Protein AF-0000000085561197 (afdb_homodimer)

Foldseek 3Di:
DPPPPPPPPPPPPPPDVVPDPPPPPCPVPPPVVLPWAWKWKQWLQLDIDIDTDGDVVVCVVQVDDSVLCVPVDPVDDDAWDWDDDDFWIFTDHPQWTWIQGLTIIITHPCVPPLNVVLSVQLSVVSNVVCVVVVVPDSGSVVSVVSSVVSVVVSVVVVVVVVVVVVVVVVVVD/DPCPPDPPPPPDPVPPPVPPPPPPPCPVPPPPVQPWAWKWKQWLQLDIDIDTHGDVVVCVVQVDDSVLCVLVDPVDDDAWDWDDDDFWIFTDHPQWTWIQGLTIIITHPCVPPLNVVLSVQLSVVSNVVCVVVVVPDSGSVVSVVSSVVSVVVSVVVVVVVVVVVVVVVVVVD

InterPro domains:
  IPR039204 Magnesium transporter MRS2-like [PF22099] (42-133)
  IPR039204 Magnesium transporter MRS2-like [PTHR13890] (24-132)

Radius of gyration: 34.26 Å; Cα contacts (8 Å, |Δi|>4): 417; chains: 2; bounding box: 124×96×71 Å

Nearest PDB structures (foldseek):
  8q8q-assembly1_A  TM=8.203E-01  e=4.496E-06  Thermochaetoides thermophila
  8ip4-assembly1_A  TM=8.762E-01  e=1.061E-05  Homo sapiens
  8ts1-assembly1_A  TM=7.813E-01  e=5.986E-06  Homo sapiens
  8q8p-assembly1_A  TM=8.828E-01  e=1.880E-05  Thermochaetoides thermophila
  3rkg-assembly1_A  TM=6.088E-01  e=3.735E-05  Saccharomyces cerevisiae

Organism: NCBI:txid586396

Secondary structure (DSSP, 8-state):
------------TTSS--------------------EEEEEEETT--EEEEEE-HHHHHHHH---HHHHGGG-TTS---SEEEE-SS-EEEE-SS-EEEE-SSEEEEESTTSTTTHHHHHHHHHHHHHHHHHHTT----HHHHHHHHHHHHHHHHHHHHHHHHHHHHHHHHH-/------------TTSS--------------------EEEEEEETTS-EEEEEE-HHHHHHHH---HHHHGGG-TTS---SEEEE-SS-EEEE-SS-EEEE-SSEEEEESTTSTTTHHHHHHHHHHHHHHHHHHTT----HHHHHHHHHHHHHHHHHHHHHHHHHHHHHHHHH-

Sequence (346 aa):
MRSDQIPSSKPDEADRELLSRPATSLITARKKGTGVRAWLLLDSTGQAQTVEVGKHAIMRRTGLPARDLRILDPLLSYPSTVLGRERAIVINLEHIKAIITAQEVLLLNSKDPSVTPFVEELQKRLTFHFHATKAQVRNFFLQLYLFAHVLLFYIFLIRQKHWSKRLIQHWISMRSDQIPSSKPDEADRELLSRPATSLITARKKGTGVRAWLLLDSTGQAQTVEVGKHAIMRRTGLPARDLRILDPLLSYPSTVLGRERAIVINLEHIKAIITAQEVLLLNSKDPSVTPFVEELQKRLTFHFHATKAQVRNFFLQLYLFAHVLLFYIFLIRQKHWSKRLIQHWIS

pLDDT: mean 78.57, std 24.88, range [26.8, 98.75]

Solvent-accessible surface area (backbone atoms only — not comparable to full-atom values): 19812 Å² total; per-residue (Å²): 132,84,76,75,74,73,78,80,76,74,79,79,82,68,67,72,79,68,66,78,70,76,75,72,70,70,66,67,69,66,71,71,64,74,65,56,40,65,32,38,36,33,36,64,59,30,53,74,47,77,44,74,47,34,64,67,56,50,26,67,74,49,70,48,57,70,78,73,51,48,64,67,35,84,90,48,89,60,69,34,34,35,42,47,55,96,56,33,35,41,37,25,46,96,71,53,34,36,37,39,34,54,63,35,36,39,29,43,61,58,81,39,80,89,30,34,64,55,51,54,52,42,30,51,53,29,31,50,49,24,68,71,60,67,65,74,71,81,38,43,62,57,53,50,50,52,48,50,53,46,49,54,52,48,54,51,52,56,47,51,53,50,47,48,49,47,50,46,50,55,65,70,94,136,83,81,75,74,75,80,78,76,72,80,78,78,72,69,66,77,71,63,80,71,74,78,73,70,70,64,67,68,64,71,75,62,72,67,55,42,65,31,37,36,33,36,64,58,30,53,74,47,77,44,74,46,32,65,67,57,50,26,69,74,49,69,47,57,71,78,70,51,49,64,66,35,83,90,48,89,62,68,34,34,36,40,47,54,95,57,32,34,39,37,26,46,96,72,53,35,37,38,40,34,53,64,35,36,38,28,44,60,57,80,38,79,88,30,34,63,55,51,53,52,43,31,52,51,28,31,51,48,24,68,71,60,66,64,73,70,81,35,43,63,56,54,50,49,53,49,50,53,47,49,54,51,48,53,50,52,54,47,49,52,51,44,48,49,48,51,45,50,54,65,70,93

Structure (mmCIF, N/CA/C/O backbone):
data_AF-0000000085561197-model_v1
#
loop_
_entity.id
_entity.type
_entity.pdbx_description
1 polymer 'Uncharacterized protein'
#
loop_
_atom_site.group_PDB
_atom_site.id
_atom_site.type_symbol
_atom_site.label_atom_id
_atom_site.label_alt_id
_atom_site.label_comp_id
_atom_site.label_asym_id
_atom_site.label_entity_id
_atom_site.label_seq_id
_atom_site.pdbx_PDB_ins_code
_atom_site.Cartn_x
_atom_site.Cartn_y
_atom_site.Cartn_z
_atom_site.occupancy
_atom_site.B_iso_or_equiv
_atom_site.auth_seq_id
_atom_site.auth_comp_id
_atom_site.auth_asym_id
_atom_site.auth_atom_id
_atom_site.pdbx_PDB_model_num
ATOM 1 N N . MET A 1 1 ? 103.562 -31.062 -0.214 1 26.8 1 MET A N 1
ATOM 2 C CA . MET A 1 1 ? 102.875 -30.109 -1.064 1 26.8 1 MET A CA 1
ATOM 3 C C . MET A 1 1 ? 101.438 -30.516 -1.265 1 26.8 1 MET A C 1
ATOM 5 O O . MET A 1 1 ? 100.938 -30.609 -2.4 1 26.8 1 MET A O 1
ATOM 9 N N . ARG A 1 2 ? 100.875 -31.266 -0.257 1 28.81 2 ARG A N 1
ATOM 10 C CA . ARG A 1 2 ? 99.625 -32 -0.246 1 28.81 2 ARG A CA 1
ATOM 11 C C . ARG A 1 2 ? 98.438 -31.047 -0.41 1 28.81 2 ARG A C 1
ATOM 13 O O . ARG A 1 2 ? 98.25 -30.109 0.366 1 28.81 2 ARG A O 1
ATOM 20 N N . SER A 1 3 ? 98 -30.875 -1.72 1 31.3 3 SER A N 1
ATOM 21 C CA . SER A 1 3 ? 96.938 -30.047 -2.375 1 31.3 3 SER A CA 1
ATOM 22 C C . SER A 1 3 ? 95.562 -30.312 -1.8 1 31.3 3 SER A C 1
ATOM 24 O O . SER A 1 3 ? 95 -31.406 -1.962 1 31.3 3 SER A O 1
ATOM 26 N N . ASP A 1 4 ? 95.312 -29.844 -0.579 1 32.59 4 ASP A N 1
ATOM 27 C CA . ASP A 1 4 ? 94.062 -29.922 0.193 1 32.59 4 ASP A CA 1
ATOM 28 C C . ASP A 1 4 ? 92.875 -29.375 -0.612 1 32.59 4 ASP A C 1
ATOM 30 O O . ASP A 1 4 ? 92.875 -28.203 -0.946 1 32.59 4 ASP A O 1
ATOM 34 N N . GLN A 1 5 ? 92.5 -30.234 -1.634 1 32.78 5 GLN A N 1
ATOM 35 C CA . GLN A 1 5 ? 91.438 -29.891 -2.572 1 32.78 5 GLN A CA 1
ATOM 36 C C . GLN A 1 5 ? 90.125 -29.469 -1.836 1 32.78 5 GLN A C 1
ATOM 38 O O . GLN A 1 5 ? 89.688 -30.172 -0.938 1 32.78 5 GLN A O 1
ATOM 43 N N . ILE A 1 6 ? 90.062 -28.141 -1.533 1 38.62 6 ILE A N 1
ATOM 44 C CA . ILE A 1 6 ? 88.938 -27.469 -0.881 1 38.62 6 ILE A CA 1
ATOM 45 C C . ILE A 1 6 ? 87.625 -27.859 -1.574 1 38.62 6 ILE A C 1
ATOM 47 O O . ILE A 1 6 ? 87.5 -27.688 -2.785 1 38.62 6 ILE A O 1
ATOM 51 N N . PRO A 1 7 ? 86.938 -28.938 -1.094 1 34.28 7 PRO A N 1
ATOM 52 C CA . PRO A 1 7 ? 85.688 -29.406 -1.779 1 34.28 7 PRO A CA 1
ATOM 53 C C . PRO A 1 7 ? 84.688 -28.281 -2.014 1 34.28 7 PRO A C 1
ATOM 55 O O . PRO A 1 7 ? 84.5 -27.406 -1.16 1 34.28 7 PRO A O 1
ATOM 58 N N . SER A 1 8 ? 84.562 -27.75 -3.281 1 34.59 8 SER A N 1
ATOM 59 C CA . SER A 1 8 ? 83.688 -26.719 -3.803 1 34.59 8 SER A CA 1
ATOM 60 C C . SER A 1 8 ? 82.25 -26.984 -3.412 1 34.59 8 SER A C 1
ATOM 62 O O . SER A 1 8 ? 81.688 -28.078 -3.643 1 34.59 8 SER A O 1
ATOM 64 N N . SER A 1 9 ? 81.812 -26.406 -2.182 1 35.16 9 SER A N 1
ATOM 65 C CA . SER A 1 9 ? 80.5 -26.438 -1.593 1 35.16 9 SER A CA 1
ATOM 66 C C . SER A 1 9 ? 79.438 -26.062 -2.613 1 35.16 9 SER A C 1
ATOM 68 O O . SER A 1 9 ? 79.5 -25.016 -3.262 1 35.16 9 SER A O 1
ATOM 70 N N . LYS A 1 10 ? 78.875 -27.078 -3.359 1 35.72 10 LYS A N 1
ATOM 71 C CA . LYS A 1 10 ? 77.812 -26.953 -4.344 1 35.72 10 LYS A CA 1
ATOM 72 C C . LYS A 1 10 ? 76.688 -26.078 -3.818 1 35.72 10 LYS A C 1
ATOM 74 O O . LYS A 1 10 ? 76.312 -26.188 -2.654 1 35.72 10 LYS A O 1
ATOM 79 N N . PRO A 1 11 ? 76.562 -24.875 -4.453 1 33.84 11 PRO A N 1
ATOM 80 C CA . PRO A 1 11 ? 75.562 -23.859 -4.121 1 33.84 11 PRO A CA 1
ATOM 81 C C . PRO A 1 11 ? 74.125 -24.453 -3.965 1 33.84 11 PRO A C 1
ATOM 83 O O . PRO A 1 11 ? 73.75 -25.406 -4.676 1 33.84 11 PRO A O 1
ATOM 86 N N . ASP A 1 12 ? 73.625 -24.531 -2.686 1 31.3 12 ASP A N 1
ATOM 87 C CA . ASP A 1 12 ? 72.25 -24.922 -2.23 1 31.3 12 ASP A CA 1
ATOM 88 C C . ASP A 1 12 ? 71.188 -24.312 -3.109 1 31.3 12 ASP A C 1
ATOM 90 O O . ASP A 1 12 ? 71.188 -23.094 -3.32 1 31.3 12 ASP A O 1
ATOM 94 N N . GLU A 1 13 ? 70.812 -25.094 -4.18 1 30.5 13 GLU A N 1
ATOM 95 C CA . GLU A 1 13 ? 69.688 -24.953 -5.113 1 30.5 13 GLU A CA 1
ATOM 96 C C . GLU A 1 13 ? 68.438 -24.516 -4.395 1 30.5 13 GLU A C 1
ATOM 98 O O . GLU A 1 13 ? 67.562 -25.328 -4.113 1 30.5 13 GLU A O 1
ATOM 103 N N . ALA A 1 14 ? 68.5 -23.969 -3.096 1 33.56 14 ALA A N 1
ATOM 104 C CA . ALA A 1 14 ? 67.25 -23.609 -2.422 1 33.56 14 ALA A CA 1
ATOM 105 C C . ALA A 1 14 ? 66.5 -22.578 -3.225 1 33.56 14 ALA A C 1
ATOM 107 O O . ALA A 1 14 ? 65.312 -22.281 -2.902 1 33.56 14 ALA A O 1
ATOM 108 N N . ASP A 1 15 ? 67.188 -21.828 -4.027 1 29.83 15 ASP A N 1
ATOM 109 C CA . ASP A 1 15 ? 66.5 -20.594 -4.301 1 29.83 15 ASP A CA 1
ATOM 110 C C . ASP A 1 15 ? 65.188 -20.859 -5.078 1 29.83 15 ASP A C 1
ATOM 112 O O . ASP A 1 15 ? 64.188 -20.125 -4.93 1 29.83 15 ASP A O 1
ATOM 116 N N . ARG A 1 16 ? 65.312 -21.547 -6.234 1 29.48 16 ARG A N 1
ATOM 117 C CA . ARG A 1 16 ? 64.438 -21.141 -7.328 1 29.48 16 ARG A CA 1
ATOM 118 C C . ARG A 1 16 ? 63 -21.562 -7.074 1 29.48 16 ARG A C 1
ATOM 120 O O . ARG A 1 16 ? 62.125 -21.375 -7.926 1 29.48 16 ARG A O 1
ATOM 127 N N . GLU A 1 17 ? 62.781 -22.594 -6.27 1 32.84 17 GLU A N 1
ATOM 128 C CA . GLU A 1 17 ? 61.438 -23.094 -6.477 1 32.84 17 GLU A CA 1
ATOM 129 C C . GLU A 1 17 ? 60.406 -22.047 -6.09 1 32.84 17 GLU A C 1
ATOM 131 O O . GLU A 1 17 ? 59.75 -22.156 -5.047 1 32.84 17 GLU A O 1
ATOM 136 N N . LEU A 1 18 ? 60.812 -20.781 -5.809 1 32.66 18 LEU A N 1
ATOM 137 C CA . LEU A 1 18 ? 59.75 -19.812 -5.586 1 32.66 18 LEU A CA 1
ATOM 138 C C . LEU A 1 18 ? 58.781 -19.812 -6.762 1 32.66 18 LEU A C 1
ATOM 140 O O . LEU A 1 18 ? 58.719 -18.844 -7.531 1 32.66 18 LEU A O 1
ATOM 144 N N . LEU A 1 19 ? 58.844 -20.891 -7.652 1 28.48 19 LEU A N 1
ATOM 145 C CA . LEU A 1 19 ? 57.906 -20.844 -8.758 1 28.48 19 LEU A CA 1
ATOM 146 C C . LEU A 1 19 ? 56.531 -20.406 -8.273 1 28.48 19 LEU A C 1
ATOM 148 O O . LEU A 1 19 ? 56.125 -20.719 -7.145 1 28.48 19 LEU A O 1
ATOM 152 N N . SER A 1 20 ? 55.938 -19.328 -8.961 1 34.09 20 SER A N 1
ATOM 153 C CA . SER A 1 20 ? 54.688 -18.578 -9.047 1 34.09 20 SER A CA 1
ATOM 154 C C . SER A 1 20 ? 53.469 -19.516 -9.086 1 34.09 20 SER A C 1
ATOM 156 O O . SER A 1 20 ? 53.281 -20.25 -10.047 1 34.09 20 SER A O 1
ATOM 158 N N . ARG A 1 21 ? 53.25 -20.359 -8.023 1 35.66 21 ARG A N 1
ATOM 159 C CA . ARG A 1 21 ? 51.938 -21.016 -8.039 1 35.66 21 ARG A CA 1
ATOM 160 C C . ARG A 1 21 ? 50.844 -20.062 -8.516 1 35.66 21 ARG A C 1
ATOM 162 O O . ARG A 1 21 ? 50.719 -18.953 -7.992 1 35.66 21 ARG A O 1
ATOM 169 N N . PRO A 1 22 ? 50.469 -20.172 -9.836 1 36.31 22 PRO A N 1
ATOM 170 C CA . PRO A 1 22 ? 49.25 -19.406 -10.18 1 36.31 22 PRO A CA 1
ATOM 171 C C . PRO A 1 22 ? 48.156 -19.547 -9.133 1 36.31 22 PRO A C 1
ATOM 173 O O . PRO A 1 22 ? 47.906 -20.656 -8.648 1 36.31 22 PRO A O 1
ATOM 176 N N . ALA A 1 23 ? 47.969 -18.625 -8.234 1 37.16 23 ALA A N 1
ATOM 177 C CA . ALA A 1 23 ? 46.75 -18.469 -7.418 1 37.16 23 ALA A CA 1
ATOM 178 C C . ALA A 1 23 ? 45.5 -18.75 -8.242 1 37.16 23 ALA A C 1
ATOM 180 O O . ALA A 1 23 ? 45.188 -18.031 -9.188 1 37.16 23 ALA A O 1
ATOM 181 N N . THR A 1 24 ? 45.281 -20.062 -8.57 1 35 24 THR A N 1
ATOM 182 C CA . THR A 1 24 ? 43.938 -20.344 -9.023 1 35 24 THR A CA 1
ATOM 183 C C . THR A 1 24 ? 42.906 -19.609 -8.172 1 35 24 THR A C 1
ATOM 185 O O . THR A 1 24 ? 42.781 -19.859 -6.973 1 35 24 THR A O 1
ATOM 188 N N . SER A 1 25 ? 42.844 -18.297 -8.367 1 36.44 25 SER A N 1
ATOM 189 C CA . SER A 1 25 ? 41.625 -17.641 -7.875 1 36.44 25 SER A CA 1
ATOM 190 C C . SER A 1 25 ? 40.406 -18.516 -8.094 1 36.44 25 SER A C 1
ATOM 192 O O . SER A 1 25 ? 40.031 -18.797 -9.234 1 36.44 25 SER A O 1
ATOM 194 N N . LEU A 1 26 ? 40.281 -19.578 -7.363 1 32.47 26 LEU A N 1
ATOM 195 C CA . LEU A 1 26 ? 38.969 -20.203 -7.277 1 32.47 26 LEU A CA 1
ATOM 196 C C . LEU A 1 26 ? 37.875 -19.156 -7.324 1 32.47 26 LEU A C 1
ATOM 198 O O . LEU A 1 26 ? 37.688 -18.406 -6.363 1 32.47 26 LEU A O 1
ATOM 202 N N . ILE A 1 27 ? 37.844 -18.422 -8.43 1 34.66 27 ILE A N 1
ATOM 203 C CA . ILE A 1 27 ? 36.531 -17.797 -8.633 1 34.66 27 ILE A CA 1
ATOM 204 C C . ILE A 1 27 ? 35.438 -18.797 -8.289 1 34.66 27 ILE A C 1
ATOM 206 O O . ILE A 1 27 ? 35.406 -19.891 -8.836 1 34.66 27 ILE A O 1
ATOM 210 N N . THR A 1 28 ? 35.312 -19.062 -7.039 1 32.91 28 THR A N 1
ATOM 211 C CA . THR A 1 28 ? 34.062 -19.719 -6.691 1 32.91 28 THR A CA 1
ATOM 212 C C . THR A 1 28 ? 32.969 -19.344 -7.688 1 32.91 28 THR A C 1
ATOM 214 O O . THR A 1 28 ? 32.625 -18.172 -7.855 1 32.91 28 THR A O 1
ATOM 217 N N . ALA A 1 29 ? 32.969 -19.969 -8.836 1 33.41 29 ALA A N 1
ATOM 218 C CA . ALA A 1 29 ? 31.75 -19.891 -9.625 1 33.41 29 ALA A CA 1
ATOM 219 C C . ALA A 1 29 ? 30.531 -19.703 -8.719 1 33.41 29 ALA A C 1
ATOM 221 O O . ALA A 1 29 ? 30.219 -20.578 -7.906 1 33.41 29 ALA A O 1
ATOM 222 N N . ARG A 1 30 ? 30.391 -18.578 -8.211 1 37.78 30 ARG A N 1
ATOM 223 C CA . ARG A 1 30 ? 29.062 -18.391 -7.625 1 37.78 30 ARG A CA 1
ATOM 224 C C . ARG A 1 30 ? 28.016 -19.188 -8.391 1 37.78 30 ARG A C 1
ATOM 226 O O . ARG A 1 30 ? 27.875 -19.031 -9.602 1 37.78 30 ARG A O 1
ATOM 233 N N . LYS A 1 31 ? 28.016 -20.562 -8.352 1 38.94 31 LYS A N 1
ATOM 234 C CA . LYS A 1 31 ? 26.797 -21.188 -8.828 1 38.94 31 LYS A CA 1
ATOM 235 C C . LYS A 1 31 ? 25.656 -20.172 -8.945 1 38.94 31 LYS A C 1
ATOM 237 O O . LYS A 1 31 ? 25.297 -19.531 -7.965 1 38.94 31 LYS A O 1
ATOM 242 N N . LYS A 1 32 ? 25.719 -19.375 -9.922 1 41.62 32 LYS A N 1
ATOM 243 C CA . LYS A 1 32 ? 24.562 -18.531 -10.219 1 41.62 32 LYS A CA 1
ATOM 244 C C . LYS A 1 32 ? 23.266 -19.25 -9.891 1 41.62 32 LYS A C 1
ATOM 246 O O . LYS A 1 32 ? 22.812 -20.125 -10.641 1 41.62 32 LYS A O 1
ATOM 251 N N . GLY A 1 33 ? 23.188 -20.109 -8.984 1 43.81 33 GLY A N 1
ATOM 252 C CA . GLY A 1 33 ? 21.953 -20.734 -8.523 1 43.81 33 GLY A CA 1
ATOM 253 C C . GLY A 1 33 ? 20.703 -20.016 -8.984 1 43.81 33 GLY A C 1
ATOM 254 O O . GLY A 1 33 ? 20.5 -18.844 -8.648 1 43.81 33 GLY A O 1
ATOM 255 N N . THR A 1 34 ? 20.469 -20.078 -10.258 1 51.53 34 THR A N 1
ATOM 256 C CA . THR A 1 34 ? 19.297 -19.547 -10.953 1 51.53 34 THR A CA 1
ATOM 257 C C . THR A 1 34 ? 18.062 -19.578 -10.047 1 51.53 34 THR A C 1
ATOM 259 O O . THR A 1 34 ? 17.594 -20.656 -9.664 1 51.53 34 THR A O 1
ATOM 262 N N . GLY A 1 35 ? 18.078 -18.812 -8.93 1 73.88 35 GLY A N 1
ATOM 263 C CA . GLY A 1 35 ? 17.25 -18.797 -7.734 1 73.88 35 GLY A CA 1
ATOM 264 C C . GLY A 1 35 ? 15.789 -19.047 -8.016 1 73.88 35 GLY A C 1
ATOM 265 O O . GLY A 1 35 ? 15 -18.109 -8.133 1 73.88 35 GLY A O 1
ATOM 266 N N . VAL A 1 36 ? 15.523 -20.234 -8.555 1 91.75 36 VAL A N 1
ATOM 267 C CA . VAL A 1 3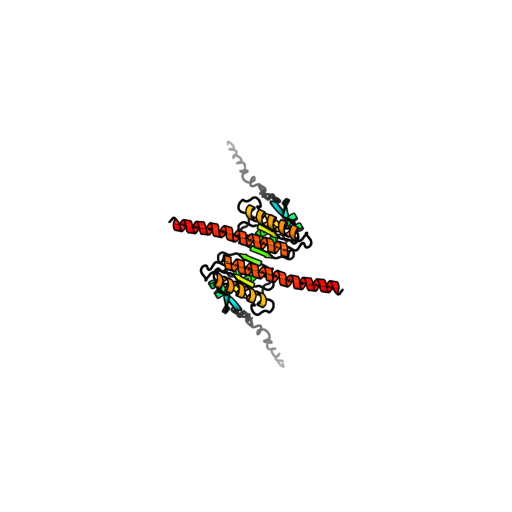6 ? 14.156 -20.734 -8.719 1 91.75 36 VAL A CA 1
ATOM 268 C C . VAL A 1 36 ? 13.453 -20.766 -7.367 1 91.75 36 VAL A C 1
ATOM 270 O O . VAL A 1 36 ? 14.039 -21.172 -6.363 1 91.75 36 VAL A O 1
ATOM 273 N N . ARG A 1 37 ? 12.227 -20.328 -7.406 1 94.94 37 ARG A N 1
ATOM 274 C CA . ARG A 1 37 ? 11.398 -20.328 -6.207 1 94.94 37 ARG A CA 1
ATOM 275 C C . ARG A 1 37 ? 9.977 -20.797 -6.52 1 94.94 37 ARG A C 1
ATOM 277 O O . ARG A 1 37 ? 9.523 -20.688 -7.66 1 94.94 37 ARG A O 1
ATOM 284 N N . ALA A 1 38 ? 9.352 -21.312 -5.516 1 97.5 38 ALA A N 1
ATOM 285 C CA . ALA A 1 38 ? 7.953 -21.719 -5.656 1 97.5 38 ALA A CA 1
ATOM 286 C C . ALA A 1 38 ? 7.02 -20.516 -5.523 1 97.5 38 ALA A C 1
ATOM 288 O O . ALA A 1 38 ? 7.113 -19.75 -4.562 1 97.5 38 ALA A O 1
ATOM 289 N N . TRP A 1 39 ? 6.168 -20.359 -6.484 1 98.25 39 TRP A N 1
ATOM 290 C CA . TRP A 1 39 ? 5.141 -19.312 -6.496 1 98.25 39 TRP A CA 1
ATOM 291 C C . TRP A 1 39 ? 3.746 -19.938 -6.535 1 98.25 39 TRP A C 1
ATOM 293 O O . TRP A 1 39 ? 3.51 -20.906 -7.266 1 98.25 39 TRP A O 1
ATOM 303 N N . LEU A 1 40 ? 2.85 -19.422 -5.773 1 98.69 40 LEU A N 1
ATOM 304 C CA . LEU A 1 40 ? 1.436 -19.734 -5.941 1 98.69 40 LEU A CA 1
ATOM 305 C C . LEU A 1 40 ? 0.755 -18.719 -6.844 1 98.69 40 LEU A C 1
ATOM 307 O O . LEU A 1 40 ? 0.806 -17.516 -6.578 1 98.69 40 LEU A O 1
ATOM 311 N N . LEU A 1 41 ? 0.241 -19.141 -7.887 1 98.12 41 LEU A N 1
ATOM 312 C CA . LEU A 1 41 ? -0.516 -18.297 -8.805 1 98.12 41 LEU A CA 1
ATOM 313 C C . LEU A 1 41 ? -2.014 -18.422 -8.547 1 98.12 41 LEU A C 1
ATOM 315 O O . LEU A 1 41 ? -2.559 -19.531 -8.531 1 98.12 41 LEU A O 1
ATOM 319 N N . LEU A 1 42 ? -2.643 -17.312 -8.25 1 96.81 42 LEU A N 1
ATOM 320 C CA . LEU A 1 42 ? -4.094 -17.234 -8.109 1 96.81 42 LEU A CA 1
ATOM 321 C C . LEU A 1 42 ? -4.707 -16.391 -9.227 1 96.81 42 LEU A C 1
ATOM 323 O O . LEU A 1 42 ? -4.375 -15.219 -9.375 1 96.81 42 LEU A O 1
ATOM 327 N N . ASP A 1 43 ? -5.578 -17 -9.945 1 93.12 43 ASP A N 1
ATOM 328 C CA . ASP A 1 43 ? -6.207 -16.219 -11.008 1 93.12 43 ASP A CA 1
ATOM 329 C C . ASP A 1 43 ? -7.543 -15.633 -10.547 1 93.12 43 ASP A C 1
ATOM 331 O O . ASP A 1 43 ? -7.922 -15.789 -9.383 1 93.12 43 ASP A O 1
ATOM 335 N N . SER A 1 44 ? -8.242 -14.938 -11.398 1 89.62 44 SER A N 1
ATOM 336 C CA . SER A 1 44 ? -9.438 -14.18 -11.062 1 89.62 44 SER A CA 1
ATOM 337 C C . SER A 1 44 ? -10.609 -15.109 -10.727 1 89.62 44 SER A C 1
ATOM 339 O O . SER A 1 44 ? -11.625 -14.664 -10.203 1 89.62 44 SER A O 1
ATOM 341 N N . THR A 1 45 ? -10.484 -16.391 -11 1 89.88 45 THR A N 1
ATOM 342 C CA . THR A 1 45 ? -11.555 -17.344 -10.695 1 89.88 45 THR A CA 1
ATOM 343 C C . THR A 1 45 ? -11.32 -17.984 -9.336 1 89.88 45 THR A C 1
ATOM 345 O O . THR A 1 45 ? -12.164 -18.75 -8.859 1 89.88 45 THR A O 1
ATOM 348 N N . GLY A 1 46 ? -10.156 -17.688 -8.805 1 92.56 46 GLY A N 1
ATOM 349 C CA . GLY A 1 46 ? -9.82 -18.281 -7.527 1 92.56 46 GLY A CA 1
ATOM 350 C C . GLY A 1 46 ? -9.023 -19.578 -7.664 1 92.56 46 GLY A C 1
ATOM 351 O O . GLY A 1 46 ? -8.656 -20.188 -6.664 1 92.56 46 GLY A O 1
ATOM 352 N N . GLN A 1 47 ? -8.758 -19.969 -8.906 1 94.69 47 GLN A N 1
ATOM 353 C CA . GLN A 1 47 ? -7.961 -21.172 -9.117 1 94.69 47 GLN A CA 1
ATOM 354 C C . GLN A 1 47 ? -6.492 -20.922 -8.773 1 94.69 47 GLN A C 1
ATOM 356 O O . GLN A 1 47 ? -5.949 -19.859 -9.094 1 94.69 47 GLN A O 1
ATOM 361 N N . ALA A 1 48 ? -5.914 -21.891 -8.156 1 97.25 48 ALA A N 1
ATOM 362 C CA . ALA A 1 48 ? -4.543 -21.766 -7.672 1 97.25 48 ALA A CA 1
ATOM 363 C C . ALA A 1 48 ? -3.627 -22.797 -8.312 1 97.25 48 ALA A C 1
ATOM 365 O O . ALA A 1 48 ? -4.027 -23.953 -8.516 1 97.25 48 ALA A O 1
ATOM 366 N N . GLN A 1 49 ? -2.41 -22.375 -8.703 1 97.44 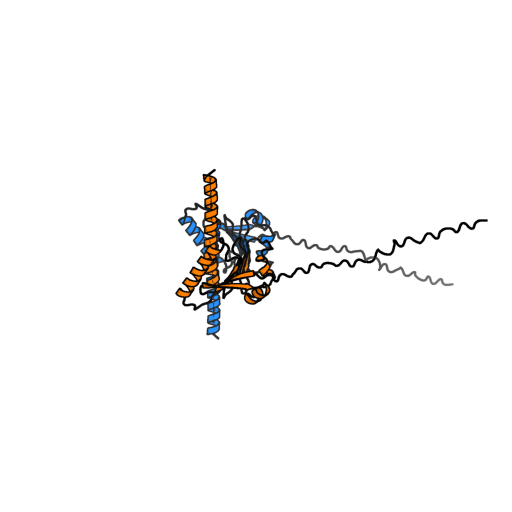49 GLN A N 1
ATOM 367 C CA . GLN A 1 49 ? -1.374 -23.266 -9.219 1 97.44 49 GLN A CA 1
ATOM 368 C C . GLN A 1 49 ? 0.001 -22.875 -8.68 1 97.44 49 GLN A C 1
ATOM 370 O O . GLN A 1 49 ? 0.36 -21.703 -8.672 1 97.44 49 GLN A O 1
ATOM 375 N N . THR A 1 50 ? 0.707 -23.875 -8.211 1 97.81 50 THR A N 1
ATOM 376 C CA . THR A 1 50 ? 2.076 -23.625 -7.781 1 97.81 50 THR A CA 1
ATOM 377 C C . THR A 1 50 ? 3.057 -23.828 -8.93 1 97.81 50 THR A C 1
ATOM 379 O O . THR A 1 50 ? 2.975 -24.844 -9.641 1 97.81 50 THR A O 1
ATOM 382 N N . VAL A 1 51 ? 3.906 -22.906 -9.133 1 97.25 51 VAL A N 1
ATOM 383 C CA . VAL A 1 51 ? 4.914 -23.031 -10.18 1 97.25 51 VAL A CA 1
ATOM 384 C C . VAL A 1 51 ? 6.297 -22.75 -9.602 1 97.25 51 VAL A C 1
ATOM 386 O O . VAL A 1 51 ? 6.438 -21.938 -8.68 1 97.25 51 VAL A O 1
ATOM 389 N N . GLU A 1 52 ? 7.23 -23.406 -10.062 1 97.06 52 GLU A N 1
ATOM 390 C CA . GLU A 1 52 ? 8.625 -23.141 -9.711 1 97.06 52 GLU A CA 1
ATOM 391 C C . GLU A 1 52 ? 9.352 -22.438 -10.852 1 97.06 52 GLU A C 1
ATOM 393 O O . GLU A 1 52 ? 9.602 -23.031 -11.898 1 97.06 52 GLU A O 1
ATOM 398 N N . VAL A 1 53 ? 9.609 -21.25 -10.648 1 95.81 53 VAL A N 1
ATOM 399 C CA . VAL A 1 53 ? 10.188 -20.469 -11.734 1 95.81 53 VAL A CA 1
ATOM 400 C C . VAL A 1 53 ? 11.258 -19.516 -11.18 1 95.81 53 VAL A C 1
ATOM 402 O O . VAL A 1 53 ? 11.234 -19.172 -9.992 1 95.81 53 VAL A O 1
ATOM 405 N N . GLY A 1 54 ? 12.188 -19.125 -12.117 1 95.5 54 GLY A N 1
ATOM 406 C CA . GLY A 1 54 ? 13.25 -18.203 -11.75 1 95.5 54 GLY A CA 1
ATOM 407 C C . GLY A 1 54 ? 12.875 -16.734 -11.961 1 95.5 54 GLY A C 1
ATOM 408 O O . GLY A 1 54 ? 11.789 -16.438 -12.469 1 95.5 54 GLY A O 1
ATOM 409 N N . LYS A 1 55 ? 13.836 -15.938 -11.648 1 95.31 55 LYS A N 1
ATOM 410 C CA . LYS A 1 55 ? 13.648 -14.492 -11.648 1 95.31 55 LYS A CA 1
ATOM 411 C C . LYS A 1 55 ? 13.289 -13.984 -13.047 1 95.31 55 LYS A C 1
ATOM 413 O O . LYS A 1 55 ? 12.391 -13.156 -13.195 1 95.31 55 LYS A O 1
ATOM 418 N N . HIS A 1 56 ? 13.906 -14.492 -14.055 1 96.06 56 HIS A N 1
ATOM 419 C CA . HIS A 1 56 ? 13.688 -14.023 -15.414 1 96.06 56 HIS A CA 1
ATOM 420 C C . HIS A 1 56 ? 12.297 -14.391 -15.906 1 96.06 56 HIS A C 1
ATOM 422 O O . HIS A 1 56 ? 11.672 -13.617 -16.641 1 96.06 56 HIS A O 1
ATOM 428 N N . ALA A 1 57 ? 11.836 -15.531 -15.523 1 97.12 57 ALA A N 1
ATOM 429 C CA . ALA A 1 57 ? 10.484 -15.938 -15.898 1 97.12 57 ALA A CA 1
ATOM 430 C C . ALA A 1 57 ? 9.438 -15.039 -15.242 1 97.12 57 ALA A C 1
ATOM 432 O O . ALA A 1 57 ? 8.438 -14.688 -15.867 1 97.12 57 ALA A O 1
ATOM 433 N N . ILE A 1 58 ? 9.68 -14.664 -14.039 1 97.44 58 ILE A N 1
ATOM 434 C CA . ILE A 1 58 ? 8.781 -13.766 -13.328 1 97.44 58 ILE A CA 1
ATOM 435 C C . ILE A 1 58 ? 8.789 -12.391 -13.992 1 97.44 58 ILE A C 1
ATOM 437 O O . ILE A 1 58 ? 7.734 -11.773 -14.164 1 97.44 58 ILE A O 1
ATOM 441 N N . MET A 1 59 ? 9.961 -11.969 -14.375 1 97.81 59 MET A N 1
ATOM 442 C CA . MET A 1 59 ? 10.086 -10.688 -15.062 1 97.81 59 MET A CA 1
ATOM 443 C C . MET A 1 59 ? 9.258 -10.672 -16.344 1 97.81 59 MET A C 1
ATOM 445 O O . MET A 1 59 ? 8.523 -9.719 -16.594 1 97.81 59 MET A O 1
ATOM 449 N N . ARG A 1 60 ? 9.328 -11.75 -17.094 1 96.94 60 ARG A N 1
ATOM 450 C CA . ARG A 1 60 ? 8.594 -11.859 -18.359 1 96.94 60 ARG A CA 1
ATOM 451 C C . ARG A 1 60 ? 7.086 -11.914 -18.109 1 96.94 60 ARG A C 1
ATOM 453 O O . ARG A 1 60 ? 6.312 -11.266 -18.812 1 96.94 60 ARG A O 1
ATOM 460 N N . ARG A 1 61 ? 6.707 -12.609 -17.125 1 95.38 61 ARG A N 1
ATOM 461 C CA . ARG A 1 61 ? 5.297 -12.828 -16.828 1 95.38 61 ARG A CA 1
ATOM 462 C C . ARG A 1 61 ? 4.637 -11.539 -16.344 1 95.38 61 ARG A C 1
ATOM 464 O O . ARG A 1 61 ? 3.477 -11.273 -16.656 1 95.38 61 ARG A O 1
ATOM 471 N N . THR A 1 62 ? 5.379 -10.758 -15.625 1 96.31 62 THR A N 1
ATOM 472 C CA . THR A 1 62 ? 4.785 -9.617 -14.938 1 96.31 62 THR A CA 1
ATOM 473 C C . THR A 1 62 ? 5.168 -8.305 -15.625 1 96.31 62 THR A C 1
ATOM 475 O O . THR A 1 62 ? 4.555 -7.266 -15.383 1 96.31 62 THR A O 1
ATOM 478 N N . GLY A 1 63 ? 6.199 -8.297 -16.375 1 96.5 63 GLY A N 1
ATOM 479 C CA . GLY A 1 63 ? 6.707 -7.082 -17 1 96.5 63 GLY A CA 1
ATOM 480 C C . GLY A 1 63 ? 7.52 -6.215 -16.062 1 96.5 63 GLY A C 1
ATOM 481 O O . GLY A 1 63 ? 7.816 -5.062 -16.375 1 96.5 63 GLY A O 1
ATOM 482 N N . LEU A 1 64 ? 7.934 -6.75 -14.961 1 97.56 64 LEU A N 1
ATOM 483 C CA . LEU A 1 64 ? 8.68 -5.996 -13.961 1 97.56 64 LEU A CA 1
ATOM 484 C C . LEU A 1 64 ? 10.18 -6.055 -14.234 1 97.56 64 LEU A C 1
ATOM 486 O O . LEU A 1 64 ? 10.703 -7.102 -14.625 1 97.56 64 LEU A O 1
ATOM 490 N N . PRO A 1 65 ? 10.875 -4.996 -14.086 1 96.69 65 PRO A N 1
ATOM 491 C CA . PRO A 1 65 ? 12.336 -5.07 -14.117 1 96.69 65 PRO A CA 1
ATOM 492 C C . PRO A 1 65 ? 12.914 -5.816 -12.914 1 96.69 65 PRO A C 1
ATOM 494 O O . PRO A 1 65 ? 12.242 -5.965 -11.891 1 96.69 65 PRO A O 1
ATOM 497 N N . ALA A 1 66 ? 14.102 -6.203 -13.047 1 96.19 66 ALA A N 1
ATOM 498 C CA . ALA A 1 66 ? 14.789 -6.957 -12.008 1 96.19 66 ALA A CA 1
ATOM 499 C C . ALA A 1 66 ? 14.859 -6.156 -10.711 1 96.19 66 ALA A C 1
ATOM 501 O O . ALA A 1 66 ? 14.727 -6.715 -9.617 1 96.19 66 ALA A O 1
ATOM 502 N N . ARG A 1 67 ? 15.109 -4.887 -10.891 1 95.88 67 ARG A N 1
ATOM 503 C CA . ARG A 1 67 ? 15.336 -4.027 -9.734 1 95.88 67 ARG A CA 1
ATOM 504 C C . ARG A 1 67 ? 14.109 -4.004 -8.82 1 95.88 67 ARG A C 1
ATOM 506 O O . ARG A 1 67 ? 14.242 -3.902 -7.602 1 95.88 67 ARG A O 1
ATOM 513 N N . ASP A 1 68 ? 12.891 -4.16 -9.367 1 96.94 68 ASP A N 1
ATOM 514 C CA . ASP A 1 68 ? 11.664 -4.141 -8.57 1 96.94 68 ASP A CA 1
ATOM 515 C C . ASP A 1 68 ? 11.477 -5.465 -7.832 1 96.94 68 ASP A C 1
ATOM 517 O O . ASP A 1 68 ? 10.82 -5.512 -6.789 1 96.94 68 ASP A O 1
ATOM 521 N N . LEU A 1 69 ? 12.055 -6.477 -8.328 1 97.38 69 LEU A N 1
ATOM 522 C CA . LEU A 1 69 ? 11.898 -7.797 -7.727 1 97.38 69 LEU A CA 1
ATOM 523 C C . LEU A 1 69 ? 12.828 -7.965 -6.531 1 97.38 69 LEU A C 1
ATOM 525 O O . LEU A 1 69 ? 12.648 -8.875 -5.719 1 97.38 69 LEU A O 1
ATOM 529 N N . ARG A 1 70 ? 13.812 -7.066 -6.395 1 96.75 70 ARG A N 1
ATOM 530 C CA . ARG A 1 70 ? 14.812 -7.176 -5.34 1 96.75 70 ARG A CA 1
ATOM 531 C C . ARG A 1 70 ? 14.156 -7.129 -3.961 1 96.75 70 ARG A C 1
ATOM 533 O O . ARG A 1 70 ? 14.641 -7.754 -3.018 1 96.75 70 ARG A O 1
ATOM 540 N N . ILE A 1 71 ? 13.062 -6.43 -3.855 1 97.44 71 ILE A N 1
ATOM 541 C CA . ILE A 1 71 ? 12.453 -6.234 -2.545 1 97.44 71 ILE A CA 1
ATOM 542 C C . ILE A 1 71 ? 11.797 -7.535 -2.084 1 97.44 71 ILE A C 1
ATOM 544 O O . ILE A 1 71 ? 11.414 -7.668 -0.918 1 97.44 71 ILE A O 1
ATOM 548 N N . LEU A 1 72 ? 11.727 -8.477 -2.973 1 97.69 72 LEU A N 1
ATOM 549 C CA . LEU A 1 72 ? 11.133 -9.766 -2.625 1 97.69 72 LEU A CA 1
ATOM 550 C C . LEU A 1 72 ? 12.219 -10.797 -2.322 1 97.69 72 LEU A C 1
ATOM 552 O O . LEU A 1 72 ? 11.906 -11.938 -1.964 1 97.69 72 LEU A O 1
ATOM 556 N N . ASP A 1 73 ? 13.414 -10.445 -2.572 1 94.31 73 ASP A N 1
ATOM 557 C CA . ASP A 1 73 ? 14.531 -11.359 -2.352 1 94.31 73 ASP A CA 1
ATOM 558 C C . ASP A 1 73 ? 14.703 -11.672 -0.867 1 94.31 73 ASP A C 1
ATOM 560 O O . ASP A 1 73 ? 14.938 -10.766 -0.063 1 94.31 73 ASP A O 1
ATOM 564 N N . PRO A 1 74 ? 14.695 -12.906 -0.531 1 91 74 PRO A N 1
ATOM 565 C CA . PRO A 1 74 ? 14.812 -13.266 0.885 1 91 74 PRO A CA 1
ATOM 566 C C . PRO A 1 74 ? 16.188 -12.953 1.46 1 91 74 PRO A C 1
ATOM 568 O O . PRO A 1 74 ? 16.359 -12.867 2.682 1 91 74 PRO A O 1
ATOM 571 N N . LEU A 1 75 ? 17.078 -12.867 0.623 1 91.38 75 LEU A N 1
ATOM 572 C CA . LEU A 1 75 ? 18.438 -12.609 1.077 1 91.38 75 LEU A CA 1
ATOM 573 C C . LEU A 1 75 ? 18.641 -11.141 1.423 1 91.38 75 LEU A C 1
ATOM 575 O O . LEU A 1 75 ? 19.625 -10.773 2.072 1 91.38 75 LEU A O 1
ATOM 579 N N . LEU A 1 76 ? 17.703 -10.406 0.932 1 93.06 76 LEU A N 1
ATOM 580 C CA . LEU A 1 76 ? 17.766 -8.977 1.194 1 93.06 76 LEU A CA 1
ATOM 581 C C . LEU A 1 76 ? 16.703 -8.562 2.215 1 93.06 76 LEU A C 1
ATOM 583 O O . LEU A 1 76 ? 15.656 -9.203 2.318 1 93.06 76 LEU A O 1
ATOM 587 N N . SER A 1 77 ? 17.047 -7.605 2.988 1 93.06 77 SER A N 1
ATOM 588 C CA . SER A 1 77 ? 16.109 -7.098 3.994 1 93.06 77 SER A CA 1
ATOM 589 C C . SER A 1 77 ? 15.578 -5.723 3.611 1 93.06 77 SER A C 1
ATOM 591 O O . SER A 1 77 ? 16.344 -4.758 3.51 1 93.06 77 SER A O 1
ATOM 593 N N . TYR A 1 78 ? 14.453 -5.715 3.354 1 94.25 78 TYR A N 1
ATOM 594 C CA . TYR A 1 78 ? 13.75 -4.473 3.049 1 94.25 78 TYR A CA 1
ATOM 595 C C . TYR A 1 78 ? 12.594 -4.25 4.008 1 94.25 78 TYR A C 1
ATOM 597 O O . TYR A 1 78 ? 11.922 -5.207 4.418 1 94.25 78 TYR A O 1
ATOM 605 N N . PRO A 1 79 ? 12.375 -2.957 4.367 1 94.69 79 PRO A N 1
ATOM 606 C CA . PRO A 1 79 ? 11.141 -2.691 5.105 1 94.69 79 PRO A CA 1
ATOM 607 C C . PRO A 1 79 ? 9.891 -2.939 4.266 1 94.69 79 PRO A C 1
ATOM 609 O O . PRO A 1 79 ? 9.984 -3.121 3.051 1 94.69 79 PRO A O 1
ATOM 612 N N . SER A 1 80 ? 8.773 -2.982 4.926 1 97.5 80 SER A N 1
ATOM 613 C CA . SER A 1 80 ? 7.504 -3.146 4.227 1 97.5 80 SER A CA 1
ATOM 614 C C . SER A 1 80 ? 7.344 -2.109 3.119 1 97.5 80 SER A C 1
ATOM 616 O O . SER A 1 80 ? 7.504 -0.91 3.357 1 97.5 80 SER A O 1
ATOM 618 N N . THR A 1 81 ? 7.074 -2.627 1.914 1 98.19 81 THR A N 1
ATOM 619 C CA . THR A 1 81 ? 7.051 -1.749 0.75 1 98.19 81 THR A CA 1
ATOM 620 C C . THR A 1 81 ? 6.051 -2.25 -0.286 1 98.19 81 THR A C 1
ATOM 622 O O . THR A 1 81 ? 5.969 -3.451 -0.551 1 98.19 81 THR A O 1
ATOM 625 N N . VAL A 1 82 ? 5.328 -1.332 -0.803 1 98.38 82 VAL A N 1
ATOM 626 C CA . VAL A 1 82 ? 4.465 -1.593 -1.953 1 98.38 82 VAL A CA 1
ATOM 627 C C . VAL A 1 82 ? 4.887 -0.707 -3.123 1 98.38 82 VAL A C 1
ATOM 629 O O . VAL A 1 82 ? 4.945 0.519 -2.994 1 98.38 82 VAL A O 1
ATOM 632 N N . LEU A 1 83 ? 5.184 -1.325 -4.242 1 98.25 83 LEU A N 1
ATOM 633 C CA . LEU A 1 83 ? 5.578 -0.602 -5.445 1 98.25 83 LEU A CA 1
ATOM 634 C C . LEU A 1 83 ? 4.504 -0.713 -6.523 1 98.25 83 LEU A C 1
ATOM 636 O O . LEU A 1 83 ? 4.121 -1.818 -6.91 1 98.25 83 LEU A O 1
ATOM 640 N N . GLY A 1 84 ? 3.971 0.449 -6.902 1 97.56 84 GLY A N 1
ATOM 641 C CA . GLY A 1 84 ? 3.092 0.483 -8.062 1 97.56 84 GLY A CA 1
ATOM 642 C C . GLY A 1 84 ? 3.834 0.682 -9.367 1 97.56 84 GLY A C 1
ATOM 643 O O . GLY A 1 84 ? 4.688 1.563 -9.477 1 97.56 84 GLY A O 1
ATOM 644 N N . ARG A 1 85 ? 3.543 -0.17 -10.281 1 95.69 85 ARG A N 1
ATOM 645 C CA . ARG A 1 85 ? 4.078 -0.057 -11.633 1 95.69 85 ARG A CA 1
ATOM 646 C C . ARG A 1 85 ? 2.963 -0.089 -12.672 1 95.69 85 ARG A C 1
ATOM 648 O O . ARG A 1 85 ? 1.783 -0.158 -12.32 1 95.69 85 ARG A O 1
ATOM 655 N N . GLU A 1 86 ? 3.365 -0.103 -13.875 1 91.69 86 GLU A N 1
ATOM 656 C CA . GLU A 1 86 ? 2.395 -0.002 -14.961 1 91.69 86 GLU A CA 1
ATOM 657 C C . GLU A 1 86 ? 1.486 -1.228 -15.008 1 91.69 86 GLU A C 1
ATOM 659 O O . GLU A 1 86 ? 0.275 -1.103 -15.203 1 91.69 86 GLU A O 1
ATOM 664 N N . ARG A 1 87 ? 2.096 -2.389 -14.805 1 91.62 87 ARG A N 1
ATOM 665 C CA . ARG A 1 87 ? 1.316 -3.6 -15.047 1 91.62 87 ARG A CA 1
ATOM 666 C C . ARG A 1 87 ? 1.265 -4.477 -13.805 1 91.62 87 ARG A C 1
ATOM 668 O O . ARG A 1 87 ? 0.681 -5.562 -13.82 1 91.62 87 ARG A O 1
ATOM 675 N N . ALA A 1 88 ? 1.79 -3.973 -12.781 1 96.69 88 ALA A N 1
ATOM 676 C CA . ALA A 1 88 ? 1.878 -4.844 -11.609 1 96.69 88 ALA A CA 1
ATOM 677 C C . ALA A 1 88 ? 2.082 -4.031 -10.336 1 96.69 88 ALA A C 1
ATOM 679 O O . ALA A 1 88 ? 2.545 -2.889 -10.383 1 96.69 88 ALA A O 1
ATOM 680 N N . ILE A 1 89 ? 1.709 -4.52 -9.297 1 97.88 89 ILE A N 1
ATOM 681 C CA . ILE A 1 89 ? 2.008 -4.016 -7.961 1 97.88 89 ILE A CA 1
ATOM 682 C C . ILE A 1 89 ? 2.84 -5.043 -7.195 1 97.88 89 ILE A C 1
ATOM 684 O O . ILE A 1 89 ? 2.48 -6.223 -7.137 1 97.88 89 ILE A O 1
ATOM 688 N N . VAL A 1 90 ? 3.955 -4.625 -6.699 1 98.69 90 VAL A N 1
ATOM 689 C CA . VAL A 1 90 ? 4.824 -5.496 -5.918 1 98.69 90 VAL A CA 1
ATOM 690 C C . VAL A 1 90 ? 4.645 -5.211 -4.43 1 98.69 90 VAL A C 1
ATOM 692 O O . VAL A 1 90 ? 4.691 -4.051 -4.004 1 98.69 90 VAL A O 1
ATOM 695 N N . ILE A 1 91 ? 4.461 -6.223 -3.654 1 98.69 91 ILE A N 1
ATOM 696 C CA . ILE A 1 91 ? 4.164 -6.062 -2.234 1 98.69 91 ILE A CA 1
ATOM 697 C C . ILE A 1 91 ? 5.164 -6.867 -1.407 1 98.69 91 ILE A C 1
ATOM 699 O O . ILE A 1 91 ? 5.301 -8.078 -1.595 1 98.69 91 ILE A O 1
ATOM 703 N N . ASN A 1 92 ? 5.871 -6.215 -0.573 1 98.12 92 ASN A N 1
ATOM 704 C CA . ASN A 1 92 ? 6.734 -6.824 0.434 1 98.12 92 ASN A CA 1
ATOM 705 C C . ASN A 1 92 ? 6.336 -6.398 1.845 1 98.12 92 ASN A C 1
ATOM 707 O O . ASN A 1 92 ? 6.676 -5.301 2.287 1 98.12 92 ASN A O 1
ATOM 711 N N . LEU A 1 93 ? 5.621 -7.254 2.545 1 96.81 93 LEU A N 1
ATOM 712 C CA . LEU A 1 93 ? 5.234 -7.062 3.939 1 96.81 93 LEU A CA 1
ATOM 713 C C . LEU A 1 93 ? 5.863 -8.133 4.824 1 96.81 93 LEU A C 1
ATOM 715 O O . LEU A 1 93 ? 6.68 -8.93 4.363 1 96.81 93 LEU A O 1
ATOM 719 N N . GLU A 1 94 ? 5.582 -8.07 6.047 1 92.44 94 GLU A N 1
ATOM 720 C CA . GLU A 1 94 ? 6.223 -8.969 7 1 92.44 94 GLU A CA 1
ATOM 721 C C . GLU A 1 94 ? 6.086 -10.43 6.566 1 92.44 94 GLU A C 1
ATOM 723 O O . GLU A 1 94 ? 7.078 -11.156 6.484 1 92.44 94 GLU A O 1
ATOM 728 N N . HIS A 1 95 ? 4.879 -10.82 6.188 1 94.06 95 HIS A N 1
ATOM 729 C CA . HIS A 1 95 ? 4.645 -12.219 5.836 1 94.06 95 HIS A CA 1
ATOM 730 C C . HIS A 1 95 ? 4.164 -12.352 4.395 1 94.06 95 HIS A C 1
ATOM 732 O O . HIS A 1 95 ? 4.297 -13.414 3.787 1 94.06 95 HIS A O 1
ATOM 738 N N . ILE A 1 96 ? 3.639 -11.328 3.877 1 97.62 96 ILE A N 1
ATOM 739 C CA . ILE A 1 96 ? 3.012 -11.375 2.562 1 97.62 96 ILE A CA 1
ATOM 740 C C . ILE A 1 96 ? 3.947 -10.766 1.52 1 97.62 96 ILE A C 1
ATOM 742 O O . ILE A 1 96 ? 4.234 -9.57 1.56 1 97.62 96 ILE A O 1
ATOM 746 N N . LYS A 1 97 ? 4.457 -11.555 0.658 1 98 97 LYS A N 1
ATOM 747 C CA . LYS A 1 97 ? 5.211 -11.164 -0.529 1 98 97 LYS A CA 1
ATOM 748 C C . LYS A 1 97 ? 4.473 -11.555 -1.805 1 98 97 LYS A C 1
ATOM 750 O O . LYS A 1 97 ? 4.211 -12.734 -2.039 1 98 97 LYS A O 1
ATOM 755 N N . ALA A 1 98 ? 4.129 -10.508 -2.584 1 98.75 98 ALA A N 1
ATOM 756 C CA . ALA A 1 98 ? 3.209 -10.812 -3.678 1 98.75 98 ALA A CA 1
ATOM 757 C C . ALA A 1 98 ? 3.428 -9.859 -4.852 1 98.75 98 ALA A C 1
ATOM 759 O O . ALA A 1 98 ? 3.99 -8.773 -4.688 1 98.75 98 ALA A O 1
ATOM 760 N N . ILE A 1 99 ? 3.031 -10.297 -5.957 1 98.38 99 ILE A N 1
ATOM 761 C CA . ILE A 1 99 ? 2.887 -9.477 -7.16 1 98.38 99 ILE A CA 1
ATOM 762 C C . ILE A 1 99 ? 1.449 -9.562 -7.668 1 98.38 99 ILE A C 1
ATOM 764 O O . ILE A 1 99 ? 0.914 -10.656 -7.863 1 98.38 99 ILE A O 1
ATOM 768 N N . ILE A 1 100 ? 0.838 -8.469 -7.848 1 97.75 100 ILE A N 1
ATOM 769 C CA . ILE A 1 100 ? -0.52 -8.414 -8.375 1 97.75 100 ILE A CA 1
ATOM 770 C C . ILE A 1 100 ? -0.493 -7.906 -9.812 1 97.75 100 ILE A C 1
ATOM 772 O O . ILE A 1 100 ? 0.078 -6.848 -10.094 1 97.75 100 ILE A O 1
ATOM 776 N N . THR A 1 101 ? -1.022 -8.617 -10.703 1 94.81 101 THR A N 1
ATOM 777 C CA . THR A 1 101 ? -1.245 -8.195 -12.078 1 94.81 101 THR A CA 1
ATOM 778 C C . THR A 1 101 ? -2.736 -8.164 -12.406 1 94.81 101 THR A C 1
ATOM 780 O O . THR A 1 101 ? -3.57 -8.445 -11.539 1 94.81 101 THR A O 1
ATOM 783 N N . ALA A 1 102 ? -3.027 -7.754 -13.609 1 90.25 102 ALA A N 1
ATOM 784 C CA . ALA A 1 102 ? -4.43 -7.711 -14.016 1 90.25 102 ALA A CA 1
ATOM 785 C C . ALA A 1 102 ? -5.027 -9.117 -14.078 1 90.25 102 ALA A C 1
ATOM 787 O O . ALA A 1 102 ? -6.23 -9.289 -13.891 1 90.25 102 ALA A O 1
ATOM 788 N N . GLN A 1 103 ? -4.152 -10.125 -14.219 1 89.56 103 GLN A N 1
ATOM 789 C CA . GLN A 1 103 ? -4.652 -11.461 -14.523 1 89.56 103 GLN A CA 1
ATOM 790 C C . GLN A 1 103 ? -4.559 -12.375 -13.305 1 89.56 103 GLN A C 1
ATOM 792 O O . GLN A 1 103 ? -5.352 -13.305 -13.156 1 89.56 103 GLN A O 1
ATOM 797 N N . GLU A 1 104 ? -3.564 -12.023 -12.516 1 94.44 104 GLU A N 1
ATOM 798 C CA . GLU A 1 104 ? -3.316 -12.992 -11.453 1 94.44 104 GLU A CA 1
ATOM 799 C C . GLU A 1 104 ? -2.533 -12.367 -10.305 1 94.44 104 GLU A C 1
ATOM 801 O O . GLU A 1 104 ? -2.01 -11.258 -10.438 1 94.44 104 GLU A O 1
ATOM 806 N N . VAL A 1 105 ? -2.58 -13.062 -9.195 1 97.25 105 VAL A N 1
ATOM 807 C CA . VAL A 1 105 ? -1.758 -12.766 -8.023 1 97.25 105 VAL A CA 1
ATOM 808 C C . VAL A 1 105 ? -0.699 -13.852 -7.852 1 97.25 105 VAL A C 1
ATOM 810 O O . VAL A 1 105 ? -1.015 -15.047 -7.875 1 97.25 105 VAL A O 1
ATOM 813 N N . LEU A 1 106 ? 0.54 -13.453 -7.758 1 98.19 106 LEU A N 1
ATOM 814 C CA . LEU A 1 106 ? 1.651 -14.352 -7.469 1 98.19 106 LEU A CA 1
ATOM 815 C C . LEU A 1 106 ? 2.109 -14.203 -6.02 1 98.19 106 LEU A C 1
ATOM 817 O O . LEU A 1 106 ? 2.393 -13.086 -5.57 1 98.19 106 LEU A O 1
ATOM 821 N N . LEU A 1 107 ? 2.178 -15.305 -5.32 1 98.44 107 LEU A N 1
ATOM 822 C CA . LEU A 1 107 ? 2.518 -15.25 -3.904 1 98.44 107 LEU A CA 1
ATOM 823 C C . LEU A 1 107 ? 3.727 -16.125 -3.604 1 98.44 107 LEU A C 1
ATOM 825 O O . LEU A 1 107 ? 3.836 -17.234 -4.125 1 98.44 107 LEU A O 1
ATOM 829 N N . LEU A 1 108 ? 4.559 -15.609 -2.809 1 97.75 108 LEU A N 1
ATOM 830 C CA . LEU A 1 108 ? 5.656 -16.391 -2.248 1 97.75 108 LEU A CA 1
ATOM 831 C C . LEU A 1 108 ? 5.289 -16.938 -0.87 1 97.75 108 LEU A C 1
ATOM 833 O O . LEU A 1 108 ? 4.438 -16.359 -0.181 1 97.75 108 LEU A O 1
ATOM 837 N N . ASN A 1 109 ? 5.844 -18.062 -0.486 1 97.06 109 ASN A N 1
ATOM 838 C CA . ASN A 1 109 ? 5.723 -18.641 0.847 1 97.06 109 ASN A CA 1
ATOM 839 C C . ASN A 1 109 ? 4.277 -18.984 1.184 1 97.06 109 ASN A C 1
ATOM 841 O O . ASN A 1 109 ? 3.828 -18.766 2.311 1 97.06 109 ASN A O 1
ATOM 845 N N . SER A 1 110 ? 3.557 -19.516 0.191 1 97.38 110 SER A N 1
ATOM 846 C CA . SER A 1 110 ? 2.125 -19.75 0.345 1 97.38 110 SER A CA 1
ATOM 847 C C . SER A 1 110 ? 1.858 -20.875 1.337 1 97.38 110 SER A C 1
ATOM 849 O O . SER A 1 110 ? 0.749 -21 1.86 1 97.38 110 SER A O 1
ATOM 851 N N . LYS A 1 111 ? 2.844 -21.641 1.657 1 96.38 111 LYS A N 1
ATOM 852 C CA . LYS A 1 111 ? 2.645 -22.781 2.545 1 96.38 111 LYS A CA 1
ATOM 853 C C . LYS A 1 111 ? 2.973 -22.422 3.99 1 96.38 111 LYS A C 1
ATOM 855 O O . LYS A 1 111 ? 2.764 -23.234 4.898 1 96.38 111 LYS A O 1
ATOM 860 N N . ASP A 1 112 ? 3.525 -21.281 4.184 1 96.19 112 ASP A N 1
ATOM 861 C CA . ASP A 1 112 ? 3.785 -20.797 5.539 1 96.19 112 ASP A CA 1
ATOM 862 C C . ASP A 1 112 ? 2.488 -20.672 6.336 1 96.19 112 ASP A C 1
ATOM 864 O O . ASP A 1 112 ? 1.512 -20.094 5.863 1 96.19 112 ASP A O 1
ATOM 868 N N . PRO A 1 113 ? 2.438 -21.188 7.551 1 95.44 113 PRO A N 1
ATOM 869 C CA . PRO A 1 113 ? 1.237 -21.141 8.391 1 95.44 113 PRO A CA 1
ATOM 870 C C . PRO A 1 113 ? 0.748 -19.703 8.625 1 95.44 113 PRO A C 1
ATOM 872 O O . PRO A 1 113 ? -0.447 -19.484 8.844 1 95.44 113 PRO A O 1
ATOM 875 N N . SER A 1 114 ? 1.673 -18.766 8.602 1 94.25 114 SER A N 1
ATOM 876 C CA . SER A 1 114 ? 1.286 -17.359 8.789 1 94.25 114 SER A CA 1
ATOM 877 C C . SER A 1 114 ? 0.641 -16.797 7.535 1 94.25 114 SER A C 1
ATOM 879 O O . SER A 1 114 ? -0.017 -15.75 7.59 1 94.25 114 SER A O 1
ATOM 881 N N . VAL A 1 115 ? 0.783 -17.469 6.418 1 96.38 115 VAL A N 1
ATOM 882 C CA . VAL A 1 115 ? 0.329 -16.922 5.145 1 96.38 115 VAL A CA 1
ATOM 883 C C . VAL A 1 115 ? -0.886 -17.703 4.652 1 96.38 115 VAL A C 1
ATOM 885 O O . VAL A 1 115 ? -1.739 -17.156 3.947 1 96.38 115 VAL A O 1
ATOM 888 N N . THR A 1 116 ? -1.02 -18.922 5.023 1 97.12 116 THR A N 1
ATOM 889 C CA . THR A 1 116 ? -2.039 -19.844 4.531 1 97.12 116 THR A CA 1
ATOM 890 C C . THR A 1 116 ? -3.438 -19.281 4.77 1 97.12 116 THR A C 1
ATOM 892 O O . THR A 1 116 ? -4.293 -19.344 3.887 1 97.12 116 THR A O 1
ATOM 895 N N . PRO A 1 117 ? -3.703 -18.734 5.984 1 96.31 117 PRO A N 1
ATOM 896 C CA . PRO A 1 117 ? -5.047 -18.172 6.172 1 96.31 117 PRO A CA 1
ATOM 897 C C . PRO A 1 117 ? -5.367 -17.047 5.188 1 96.31 117 PRO A C 1
ATOM 899 O O . PRO A 1 117 ? -6.508 -16.938 4.738 1 96.31 117 PRO A O 1
ATOM 902 N N . PHE A 1 118 ? -4.445 -16.219 4.902 1 96.88 118 PHE A N 1
ATOM 903 C CA . PHE A 1 118 ? -4.605 -15.156 3.926 1 96.88 118 PHE A CA 1
ATOM 904 C C . PHE A 1 118 ? -4.945 -15.719 2.551 1 96.88 118 PHE A C 1
ATOM 906 O O . PHE A 1 118 ? -5.863 -15.242 1.886 1 96.88 118 PHE A O 1
ATOM 913 N N . VAL A 1 119 ? -4.215 -16.734 2.164 1 97.69 119 VAL A N 1
ATOM 914 C CA . VAL A 1 119 ? -4.406 -17.375 0.861 1 97.69 119 VAL A CA 1
ATOM 915 C C . VAL A 1 119 ? -5.816 -17.938 0.768 1 97.69 119 VAL A C 1
ATOM 917 O O . VAL A 1 119 ? -6.512 -17.734 -0.231 1 97.69 119 VAL A O 1
ATOM 920 N N . GLU A 1 120 ? -6.188 -18.609 1.755 1 97.31 120 GLU A N 1
ATOM 921 C CA . GLU A 1 120 ? -7.5 -19.25 1.781 1 97.31 120 GLU A CA 1
ATOM 922 C C . GLU A 1 120 ? -8.617 -18.219 1.665 1 97.31 120 GLU A C 1
ATOM 924 O O . GLU A 1 120 ? -9.562 -18.406 0.894 1 97.31 120 GLU A O 1
ATOM 929 N N . GLU A 1 121 ? -8.477 -17.125 2.418 1 97.38 121 GLU A N 1
ATOM 930 C CA . GLU A 1 121 ? -9.484 -16.078 2.377 1 97.38 121 GLU A CA 1
ATOM 931 C C . GLU A 1 121 ? -9.516 -15.398 1.011 1 97.38 121 GLU A C 1
ATOM 933 O O . GLU A 1 121 ? -10.594 -15.109 0.479 1 97.38 121 GLU A O 1
ATOM 938 N N . LEU A 1 122 ? -8.367 -15.164 0.473 1 97.25 122 LEU A N 1
ATOM 939 C CA . LEU A 1 122 ? -8.281 -14.531 -0.837 1 97.25 122 LEU A CA 1
ATOM 940 C C . LEU A 1 122 ? -8.922 -15.406 -1.907 1 97.25 122 LEU A C 1
ATOM 942 O O . LEU A 1 122 ? -9.688 -14.922 -2.746 1 97.25 122 LEU A O 1
ATOM 946 N N . GLN A 1 123 ? -8.617 -16.672 -1.871 1 96.88 123 GLN A N 1
ATOM 947 C CA . GLN A 1 123 ? -9.195 -17.609 -2.822 1 96.88 123 GLN A CA 1
ATOM 948 C C . GLN A 1 123 ? -10.711 -17.641 -2.715 1 96.88 123 GLN A C 1
ATOM 950 O O . GLN A 1 123 ? -11.414 -17.641 -3.73 1 96.88 123 GLN A O 1
ATOM 955 N N . LYS A 1 124 ? -11.211 -17.734 -1.553 1 96.31 124 LYS A N 1
ATOM 956 C CA . LYS A 1 124 ? -12.648 -17.75 -1.318 1 96.31 124 LYS A CA 1
ATOM 957 C C . LYS A 1 124 ? -13.312 -16.5 -1.912 1 96.31 124 LYS A C 1
ATOM 959 O O . LYS A 1 124 ? -14.344 -16.609 -2.58 1 96.31 124 LYS A O 1
ATOM 964 N N . ARG A 1 125 ? -12.719 -15.352 -1.672 1 94.94 125 ARG A N 1
ATOM 965 C CA . ARG A 1 125 ? -13.281 -14.094 -2.158 1 94.94 125 ARG A CA 1
ATOM 966 C C . ARG A 1 125 ? -13.25 -14.039 -3.682 1 94.94 125 ARG A C 1
ATOM 968 O O . ARG A 1 125 ? -14.203 -13.578 -4.309 1 94.94 125 ARG A O 1
ATOM 975 N N . LEU A 1 126 ? -12.133 -14.438 -4.262 1 93.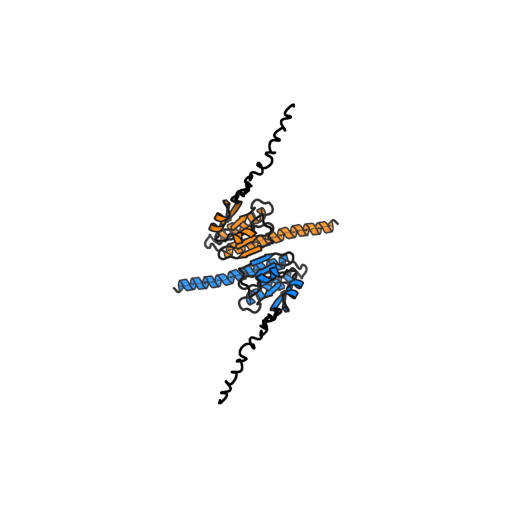19 126 LEU A N 1
ATOM 976 C CA . LEU A 1 126 ? -12.008 -14.453 -5.715 1 93.19 126 LEU A CA 1
ATOM 977 C C . LEU A 1 126 ? -13.055 -15.367 -6.34 1 93.19 126 LEU A C 1
ATOM 979 O O . LEU A 1 126 ? -13.719 -14.984 -7.309 1 93.19 126 LEU A O 1
ATOM 983 N N . THR A 1 127 ? -13.188 -16.578 -5.77 1 93.62 127 THR A N 1
ATOM 984 C CA . THR A 1 127 ? -14.148 -17.547 -6.266 1 93.62 127 THR A CA 1
ATOM 985 C C . THR A 1 127 ? -15.578 -17.016 -6.156 1 93.62 127 THR A C 1
ATOM 987 O O . THR A 1 127 ? -16.359 -17.125 -7.105 1 93.62 127 THR A O 1
ATOM 990 N N . PHE A 1 128 ? -15.906 -16.484 -5.004 1 93.38 128 PHE A N 1
ATOM 991 C CA . PHE A 1 128 ? -17.234 -15.914 -4.773 1 93.38 128 PHE A CA 1
ATOM 992 C C . PHE A 1 128 ? -17.547 -14.82 -5.789 1 93.38 128 PHE A C 1
ATOM 994 O O . PHE A 1 128 ? -18.625 -14.797 -6.375 1 93.38 128 PHE A O 1
ATOM 1001 N N . HIS A 1 129 ? -16.562 -13.906 -5.914 1 89 129 HIS A N 1
ATOM 1002 C CA . HIS A 1 129 ? -16.766 -12.812 -6.859 1 89 129 HIS A CA 1
ATOM 1003 C C . HIS A 1 129 ? -16.953 -13.344 -8.273 1 89 129 HIS A C 1
ATOM 1005 O O . HIS A 1 129 ? -17.797 -12.844 -9.023 1 89 129 HIS A O 1
ATOM 1011 N N . PHE A 1 130 ? -16.141 -14.258 -8.656 1 87.44 130 PHE A N 1
ATOM 1012 C CA . PHE A 1 130 ? -16.234 -14.844 -9.984 1 87.44 130 PHE A CA 1
ATOM 1013 C C . PHE A 1 130 ? -17.609 -15.43 -10.227 1 87.44 130 PHE A C 1
ATOM 1015 O O . PHE A 1 130 ? -18.219 -15.188 -11.273 1 87.44 130 PHE A O 1
ATOM 1022 N N . HIS A 1 131 ? -18.156 -16.156 -9.297 1 89.5 131 HIS A N 1
ATOM 1023 C CA . HIS A 1 131 ? -19.469 -16.781 -9.438 1 89.5 131 HIS A CA 1
ATOM 1024 C C . HIS A 1 131 ? -20.578 -15.734 -9.445 1 89.5 131 HIS A C 1
ATOM 1026 O O . HIS A 1 131 ? -21.578 -15.891 -10.156 1 89.5 131 HIS A O 1
ATOM 1032 N N . ALA A 1 132 ? -20.297 -14.727 -8.711 1 86.62 132 ALA A N 1
ATOM 1033 C CA . ALA A 1 132 ? -21.328 -13.688 -8.602 1 86.62 132 ALA A CA 1
ATOM 1034 C C . ALA A 1 132 ? -21.375 -12.828 -9.859 1 86.62 132 ALA A C 1
ATOM 1036 O O . ALA A 1 132 ? -22.438 -12.344 -10.25 1 86.62 132 ALA A O 1
ATOM 1037 N N . THR A 1 133 ? -20.203 -12.562 -10.516 1 80.81 133 THR A N 1
ATOM 1038 C CA . THR A 1 133 ? -20.172 -11.633 -11.633 1 80.81 133 THR A CA 1
ATOM 1039 C C . THR A 1 133 ? -20.062 -12.383 -12.961 1 80.81 133 THR A C 1
ATOM 1041 O O . THR A 1 133 ? -20.156 -11.781 -14.031 1 80.81 133 THR A O 1
ATOM 1044 N N . LYS A 1 134 ? -20.109 -13.656 -12.984 1 72.5 134 LYS A N 1
ATOM 1045 C CA . LYS A 1 134 ? -19.984 -14.523 -14.156 1 72.5 134 LYS A CA 1
ATOM 1046 C C . LYS A 1 134 ? -18.781 -14.133 -15 1 72.5 134 LYS A C 1
ATOM 1048 O O . LYS A 1 134 ? -18.844 -14.133 -16.234 1 72.5 134 LYS A O 1
ATOM 1053 N N . ALA A 1 135 ? -17.641 -13.852 -14.586 1 62 135 ALA A N 1
ATOM 1054 C CA . ALA A 1 135 ? -16.281 -13.773 -15.117 1 62 135 ALA A CA 1
ATOM 1055 C C . ALA A 1 135 ? -16.109 -12.562 -16.031 1 62 135 ALA A C 1
ATOM 1057 O O . ALA A 1 135 ? -15.094 -12.43 -16.703 1 62 135 ALA A O 1
ATOM 1058 N N . GLN A 1 136 ? -17.156 -11.75 -16.188 1 56.91 136 GLN A N 1
ATOM 1059 C CA . GLN A 1 136 ? -17.141 -10.836 -17.312 1 56.91 136 GLN A CA 1
ATOM 1060 C C . GLN A 1 136 ? -15.938 -9.891 -17.25 1 56.91 136 GLN A C 1
ATOM 1062 O O . GLN A 1 136 ? -15.414 -9.461 -18.281 1 56.91 136 GLN A O 1
ATOM 1067 N N . VAL A 1 137 ? -15.516 -9.531 -16.141 1 57.84 137 VAL A N 1
ATOM 1068 C CA . VAL A 1 137 ? -14.508 -8.477 -16.266 1 57.84 137 VAL A CA 1
ATOM 1069 C C . VAL A 1 137 ? -13.32 -8.781 -15.352 1 57.84 137 VAL A C 1
ATOM 1071 O O . VAL A 1 137 ? -13.477 -8.93 -14.141 1 57.84 137 VAL A O 1
ATOM 1074 N N . ARG A 1 138 ? -12.219 -9.305 -16.078 1 60.78 138 ARG A N 1
ATOM 1075 C CA . ARG A 1 138 ? -10.922 -9.305 -15.406 1 60.78 138 ARG A CA 1
ATOM 1076 C C . ARG A 1 138 ? -10.406 -7.883 -15.203 1 60.78 138 ARG A C 1
ATOM 1078 O O . ARG A 1 138 ? -10.25 -7.133 -16.172 1 60.78 138 ARG A O 1
ATOM 1085 N N . ASN A 1 139 ? -10.422 -7.535 -14.016 1 79.56 139 ASN A N 1
ATOM 1086 C CA . ASN A 1 139 ? -10.125 -6.141 -13.703 1 79.56 139 ASN A CA 1
ATOM 1087 C C . ASN A 1 139 ? -9.047 -6.031 -12.617 1 79.56 139 ASN A C 1
ATOM 1089 O O . ASN A 1 139 ? -9.188 -6.613 -11.539 1 79.56 139 ASN A O 1
ATOM 1093 N N . PHE A 1 140 ? -7.969 -5.484 -13.086 1 84.81 140 PHE A N 1
ATOM 1094 C CA . PHE A 1 140 ? -6.863 -5.211 -12.18 1 84.81 140 PHE A CA 1
ATOM 1095 C C . PHE A 1 140 ? -7.375 -4.602 -10.875 1 84.81 140 PHE A C 1
ATOM 1097 O O . PHE A 1 140 ? -6.949 -5 -9.789 1 84.81 140 PHE A O 1
ATOM 1104 N N . PHE A 1 141 ? -8.352 -3.807 -10.945 1 85.75 141 PHE A N 1
ATOM 1105 C CA . PHE A 1 141 ? -8.836 -3.066 -9.781 1 85.75 141 PHE A CA 1
ATOM 1106 C C . PHE A 1 141 ? -9.602 -3.982 -8.844 1 85.75 141 PHE A C 1
ATOM 1108 O O . PHE A 1 141 ? -9.539 -3.82 -7.621 1 85.75 141 PHE A O 1
ATOM 1115 N N . LEU A 1 142 ? -10.328 -4.863 -9.461 1 84.06 142 LEU A N 1
ATOM 1116 C CA . LEU A 1 142 ? -11.062 -5.801 -8.617 1 84.06 142 LEU A CA 1
ATOM 1117 C C . LEU A 1 142 ? -10.102 -6.691 -7.832 1 84.06 142 LEU A C 1
ATOM 1119 O O . LEU A 1 142 ? -10.297 -6.922 -6.637 1 84.06 142 LEU A O 1
ATOM 1123 N N . GLN A 1 143 ? -9.086 -7.211 -8.516 1 89.12 143 GLN A N 1
ATOM 1124 C CA . GLN A 1 143 ? -8.094 -8.039 -7.848 1 89.12 143 GLN A CA 1
ATOM 1125 C C . GLN A 1 143 ? -7.395 -7.27 -6.73 1 89.12 143 GLN A C 1
ATOM 1127 O O . GLN A 1 143 ? -7.207 -7.793 -5.633 1 89.12 143 GLN A O 1
ATOM 1132 N N . LEU A 1 144 ? -7.086 -5.988 -7.039 1 91.69 144 LEU A N 1
ATOM 1133 C CA . LEU A 1 144 ? -6.449 -5.121 -6.059 1 91.69 144 LEU A CA 1
ATOM 1134 C C . LEU A 1 144 ? -7.355 -4.902 -4.852 1 91.69 144 LEU A C 1
ATOM 1136 O O . LEU A 1 144 ? -6.902 -4.977 -3.707 1 91.69 144 LEU A O 1
ATOM 1140 N N . TYR A 1 145 ? -8.625 -4.656 -5.156 1 91.31 145 TYR A N 1
ATOM 1141 C CA . TYR A 1 145 ? -9.586 -4.391 -4.094 1 91.31 145 TYR A CA 1
ATOM 1142 C C . TYR A 1 145 ? -9.75 -5.609 -3.191 1 91.31 145 TYR A C 1
ATOM 1144 O O . TYR A 1 145 ? -9.711 -5.492 -1.965 1 91.31 145 TYR A O 1
ATOM 1152 N N . LEU A 1 146 ? -9.945 -6.758 -3.783 1 92.69 146 LEU A N 1
ATOM 1153 C CA . LEU A 1 146 ? -10.125 -7.984 -3.01 1 92.69 146 LEU A CA 1
ATOM 1154 C C . LEU A 1 146 ? -8.867 -8.305 -2.205 1 92.69 146 LEU A C 1
ATOM 1156 O O . LEU A 1 146 ? -8.953 -8.656 -1.027 1 92.69 146 LEU A O 1
ATOM 1160 N N . PHE A 1 147 ? -7.73 -8.195 -2.836 1 96 147 PHE A N 1
ATOM 1161 C CA . PHE A 1 147 ? -6.461 -8.445 -2.164 1 96 147 PHE A CA 1
ATOM 1162 C C . PHE A 1 147 ? -6.293 -7.523 -0.965 1 96 147 PHE A C 1
ATOM 1164 O O . PHE A 1 147 ? -5.961 -7.977 0.132 1 96 147 PHE A O 1
ATOM 1171 N N . ALA A 1 148 ? -6.516 -6.191 -1.18 1 95.62 148 ALA A N 1
ATOM 1172 C CA . ALA A 1 148 ? -6.344 -5.188 -0.132 1 95.62 148 ALA A CA 1
ATOM 1173 C C . ALA A 1 148 ? -7.297 -5.445 1.033 1 95.62 148 ALA A C 1
ATOM 1175 O O . ALA A 1 148 ? -6.918 -5.301 2.197 1 95.62 148 ALA A O 1
ATOM 1176 N N . HIS A 1 149 ? -8.531 -5.836 0.692 1 92.81 149 HIS A N 1
ATOM 1177 C CA . HIS A 1 149 ? -9.523 -6.117 1.725 1 92.81 149 HIS A CA 1
ATOM 1178 C C . HIS A 1 149 ? -9.086 -7.289 2.598 1 92.81 149 HIS A C 1
ATOM 1180 O O . HIS A 1 149 ? -9.164 -7.219 3.826 1 92.81 149 HIS A O 1
ATOM 1186 N N . VAL A 1 150 ? -8.633 -8.352 1.965 1 95.62 150 VAL A N 1
ATOM 1187 C CA . VAL A 1 150 ? -8.195 -9.531 2.707 1 95.62 150 VAL A CA 1
ATOM 1188 C C . VAL A 1 150 ? -6.934 -9.203 3.5 1 95.62 150 VAL A C 1
ATOM 1190 O O . VAL A 1 150 ? -6.793 -9.617 4.652 1 95.62 150 VAL A O 1
ATOM 1193 N N . LEU A 1 151 ? -6.039 -8.445 2.889 1 95.94 151 LEU A N 1
ATOM 1194 C CA . LEU A 1 151 ? -4.785 -8.07 3.533 1 95.94 151 LEU A CA 1
ATOM 1195 C C . LEU A 1 151 ? -5.047 -7.258 4.797 1 95.94 151 LEU A C 1
ATOM 1197 O O . LEU A 1 151 ? -4.445 -7.516 5.84 1 95.94 151 LEU A O 1
ATOM 1201 N N . LEU A 1 152 ? -5.914 -6.258 4.715 1 93.19 152 LEU A N 1
ATOM 1202 C CA . LEU A 1 152 ? -6.227 -5.402 5.855 1 93.19 152 LEU A CA 1
ATOM 1203 C C . LEU A 1 152 ? -6.875 -6.207 6.977 1 93.19 152 LEU A C 1
ATOM 1205 O O . LEU A 1 152 ? -6.582 -5.988 8.156 1 93.19 152 LEU A O 1
ATOM 1209 N N . PHE A 1 153 ? -7.73 -7.129 6.598 1 90.88 153 PHE A N 1
ATOM 1210 C CA . PHE A 1 153 ? -8.359 -8.016 7.574 1 90.88 153 PHE A CA 1
ATOM 1211 C C . PHE A 1 153 ? -7.312 -8.891 8.258 1 90.88 153 PHE A C 1
ATOM 1213 O O . PHE A 1 153 ? -7.348 -9.07 9.477 1 90.88 153 PHE A O 1
ATOM 1220 N N . TYR A 1 154 ? -6.445 -9.383 7.473 1 91.75 154 TYR A N 1
ATOM 1221 C CA . TYR A 1 154 ? -5.375 -10.219 7.996 1 91.75 154 TYR A CA 1
ATOM 1222 C C . TYR A 1 154 ? -4.488 -9.438 8.953 1 91.75 154 TYR A C 1
ATOM 1224 O O . TYR A 1 154 ? -4.121 -9.938 10.023 1 91.75 154 TYR A O 1
ATOM 1232 N N . ILE A 1 155 ? -4.078 -8.25 8.633 1 89.56 155 ILE A N 1
ATOM 1233 C CA . ILE A 1 155 ? -3.25 -7.395 9.477 1 89.56 155 ILE A CA 1
ATOM 1234 C C . ILE A 1 155 ? -3.973 -7.113 10.797 1 89.56 155 ILE A C 1
ATOM 1236 O O . ILE A 1 155 ? -3.361 -7.148 11.867 1 89.56 155 ILE A O 1
ATOM 1240 N N . PHE A 1 156 ? -5.258 -6.918 10.727 1 85.5 156 PHE A N 1
ATOM 1241 C CA . PHE A 1 156 ? -6.082 -6.672 11.898 1 85.5 156 PHE A CA 1
ATOM 1242 C C . PHE A 1 156 ? -6.086 -7.887 12.82 1 85.5 156 PHE A C 1
ATOM 1244 O O . PHE A 1 156 ? -5.949 -7.746 14.039 1 85.5 156 PHE A O 1
ATOM 1251 N N . LEU A 1 157 ? -6.176 -9.07 12.266 1 85.62 157 LEU A N 1
ATOM 1252 C CA . LEU A 1 157 ? -6.227 -10.312 13.039 1 85.62 157 LEU A CA 1
ATOM 1253 C C . LEU A 1 157 ? -4.898 -10.562 13.742 1 85.62 157 LEU A C 1
ATOM 1255 O O . LEU A 1 157 ? -4.875 -10.953 14.914 1 85.62 157 LEU A O 1
ATOM 1259 N N . ILE A 1 158 ? -3.873 -10.352 13.008 1 83.31 158 ILE A N 1
ATOM 1260 C CA . ILE A 1 158 ? -2.543 -10.578 13.562 1 83.31 158 ILE A CA 1
ATOM 1261 C C . ILE A 1 158 ? -2.285 -9.609 14.711 1 83.31 158 ILE A C 1
ATOM 1263 O O . ILE A 1 158 ? -1.729 -9.992 15.742 1 83.31 158 ILE A O 1
ATOM 1267 N N . ARG A 1 159 ? -2.674 -8.422 14.547 1 78.25 159 ARG A N 1
ATOM 1268 C CA . ARG A 1 159 ? -2.439 -7.402 15.555 1 78.25 159 ARG A CA 1
ATOM 1269 C C . ARG A 1 159 ? -3.324 -7.625 16.781 1 78.25 159 ARG A C 1
ATOM 1271 O O . ARG A 1 159 ? -2.902 -7.387 17.906 1 78.25 159 ARG A O 1
ATOM 1278 N N . GLN A 1 160 ? -4.535 -8 16.594 1 76.5 160 GLN A N 1
ATOM 1279 C CA . GLN A 1 160 ? -5.414 -8.336 17.719 1 76.5 160 GLN A CA 1
ATOM 1280 C C . GLN A 1 160 ? -4.824 -9.461 18.562 1 76.5 160 GLN A C 1
ATOM 1282 O O . GLN A 1 160 ? -4.91 -9.438 19.797 1 76.5 160 GLN A O 1
ATOM 1287 N N . LYS A 1 161 ? -4.285 -10.398 17.859 1 74.25 161 LYS A N 1
ATOM 1288 C CA . LYS A 1 161 ? -3.654 -11.508 18.562 1 74.25 161 LYS A CA 1
ATOM 1289 C C . LYS A 1 161 ? -2.439 -11.039 19.359 1 74.25 161 LYS A C 1
ATOM 1291 O O . LYS A 1 161 ? -2.215 -11.484 20.484 1 74.25 161 LYS A O 1
ATOM 1296 N N . HIS A 1 162 ? -1.757 -10.141 18.828 1 65.69 162 HIS A N 1
ATOM 1297 C CA . HIS A 1 162 ? -0.601 -9.586 19.531 1 65.69 162 HIS A CA 1
ATOM 1298 C C . HIS A 1 162 ? -1.032 -8.695 20.688 1 65.69 162 HIS A C 1
ATOM 1300 O O . HIS A 1 162 ? -0.37 -8.656 21.719 1 65.69 162 HIS A O 1
ATOM 1306 N N . TRP A 1 163 ? -2.061 -7.934 20.344 1 61.72 163 TRP A N 1
ATOM 1307 C CA . TRP A 1 163 ? -2.586 -7.105 21.422 1 61.72 163 TRP A CA 1
ATOM 1308 C C . TRP A 1 163 ? -3.113 -7.973 22.562 1 61.72 163 TRP A C 1
ATOM 1310 O O . TRP A 1 163 ? -2.902 -7.656 23.734 1 61.72 163 TRP A O 1
ATOM 1320 N N . SER A 1 164 ? -3.822 -8.961 22.203 1 57.78 164 SER A N 1
ATOM 1321 C CA . SER A 1 164 ? -4.316 -9.852 23.234 1 57.78 164 SER A CA 1
ATOM 1322 C C . SER A 1 164 ? -3.168 -10.469 24.031 1 57.78 164 SER A C 1
ATOM 1324 O O . SER A 1 164 ? -3.248 -10.594 25.25 1 57.78 164 SER A O 1
ATOM 1326 N N . LYS A 1 165 ? -2.143 -10.766 23.359 1 58.28 165 LYS A N 1
ATOM 1327 C CA . LYS A 1 165 ? -1.001 -11.32 24.078 1 58.28 165 LYS A CA 1
ATOM 1328 C C . LYS A 1 165 ? -0.38 -10.281 25.016 1 58.28 165 LYS A C 1
ATOM 1330 O O . LYS A 1 165 ? 0.03 -10.609 26.125 1 58.28 165 LYS A O 1
ATOM 1335 N N . ARG A 1 166 ? -0.379 -9.156 24.5 1 53.66 166 ARG A N 1
ATOM 1336 C CA . ARG A 1 166 ? 0.194 -8.094 25.312 1 53.66 166 ARG A CA 1
ATOM 1337 C C . ARG A 1 166 ? -0.711 -7.758 26.5 1 53.66 166 ARG A C 1
ATOM 1339 O O . ARG A 1 166 ? -0.229 -7.469 27.594 1 53.66 166 ARG A O 1
ATOM 1346 N N . LEU A 1 167 ? -1.931 -7.68 26.172 1 54.81 167 LEU A N 1
ATOM 1347 C CA . LEU A 1 167 ? -2.867 -7.461 27.266 1 54.81 167 LEU A CA 1
ATOM 1348 C C . LEU A 1 167 ? -2.795 -8.602 28.266 1 54.81 167 LEU A C 1
ATOM 1350 O O . LEU A 1 167 ? -2.846 -8.367 29.484 1 54.81 167 LEU A O 1
ATOM 1354 N N . ILE A 1 168 ? -2.742 -9.68 27.75 1 53.78 168 ILE A N 1
ATOM 1355 C CA . ILE A 1 168 ? -2.635 -10.812 28.672 1 53.78 168 ILE A CA 1
ATOM 1356 C C . ILE A 1 168 ? -1.328 -10.727 29.453 1 53.78 168 ILE A C 1
ATOM 1358 O O . ILE A 1 168 ? -1.301 -10.984 30.656 1 53.78 168 ILE A O 1
ATOM 1362 N N . GLN A 1 169 ? -0.299 -10.406 28.75 1 52.22 169 GLN A N 1
ATOM 1363 C CA . GLN A 1 169 ? 0.952 -10.289 29.5 1 52.22 169 GLN A CA 1
ATOM 1364 C C . GLN A 1 169 ? 0.859 -9.211 30.562 1 52.22 169 GLN A C 1
ATOM 1366 O O . GLN A 1 169 ? 1.439 -9.344 31.641 1 52.22 169 GLN A O 1
ATOM 1371 N N . HIS A 1 170 ? 0.199 -8.211 30.219 1 52.03 170 HIS A N 1
ATOM 1372 C CA . HIS A 1 170 ? 0.011 -7.172 31.219 1 52.03 170 HIS A CA 1
ATOM 1373 C C . HIS A 1 170 ? -0.876 -7.664 32.375 1 52.03 170 HIS A C 1
ATOM 1375 O O . HIS A 1 170 ? -0.695 -7.262 33.5 1 52.03 170 HIS A O 1
ATOM 1381 N N . TRP A 1 171 ? -1.765 -8.453 31.938 1 50.72 171 TRP A N 1
ATOM 1382 C CA . TRP A 1 171 ? -2.656 -8.938 32.969 1 50.72 171 TRP A CA 1
ATOM 1383 C C . TRP A 1 171 ? -1.98 -10.023 33.812 1 50.72 171 TRP A C 1
ATOM 1385 O O . TRP A 1 171 ? -2.26 -10.172 35 1 50.72 171 TRP A O 1
ATOM 1395 N N . ILE A 1 172 ? -1.118 -10.641 33.188 1 51.78 172 ILE A N 1
ATOM 1396 C CA . ILE A 1 172 ? -0.435 -11.68 33.938 1 51.78 172 ILE A CA 1
ATOM 1397 C C . ILE A 1 172 ? 0.701 -11.07 34.75 1 51.78 172 ILE A C 1
ATOM 1399 O O . ILE A 1 172 ? 1.014 -11.547 35.844 1 51.78 172 ILE A O 1
ATOM 1403 N N . SER A 1 173 ? 1.112 -9.906 34.406 1 43.09 173 SER A N 1
ATOM 1404 C CA . SER A 1 173 ? 2.123 -9.336 35.281 1 43.09 173 SER A CA 1
ATOM 1405 C C . SER A 1 173 ? 1.481 -8.609 36.469 1 43.09 173 SER A C 1
ATOM 1407 O O . SER A 1 173 ? 0.429 -7.984 36.312 1 43.09 173 SER A O 1
ATOM 1409 N N . MET B 1 1 ? 78.062 65.438 -36.344 1 27.91 1 MET B N 1
ATOM 1410 C CA . MET B 1 1 ? 78 64.062 -35.906 1 27.91 1 MET B CA 1
ATOM 1411 C C . MET B 1 1 ? 76.875 63.812 -34.906 1 27.91 1 MET B C 1
ATOM 1413 O O . MET B 1 1 ? 77 64.062 -33.719 1 27.91 1 MET B O 1
ATOM 1417 N N . ARG B 1 2 ? 75.625 64.125 -35.375 1 30.19 2 ARG B N 1
ATOM 1418 C CA . ARG B 1 2 ? 74.312 64.25 -34.781 1 30.19 2 ARG B CA 1
ATOM 1419 C C . ARG B 1 2 ? 73.875 62.906 -34.156 1 30.19 2 ARG B C 1
ATOM 1421 O O . ARG B 1 2 ? 73.875 61.875 -34.812 1 30.19 2 ARG B O 1
ATOM 1428 N N . SER B 1 3 ? 74.125 62.75 -32.781 1 32.16 3 SER B N 1
ATOM 1429 C CA . SER B 1 3 ? 73.875 61.688 -31.828 1 32.16 3 SER B CA 1
ATOM 1430 C C . SER B 1 3 ? 72.438 61.25 -31.828 1 32.16 3 SER B C 1
ATOM 1432 O O . SER B 1 3 ? 71.5 62 -31.438 1 32.16 3 SER B O 1
ATOM 1434 N N . ASP B 1 4 ? 72 60.5 -32.844 1 33.81 4 ASP B N 1
ATOM 1435 C CA . ASP B 1 4 ? 70.688 59.875 -33.125 1 33.81 4 ASP B CA 1
ATOM 1436 C C . ASP B 1 4 ? 70.312 59 -31.938 1 33.81 4 ASP B C 1
ATOM 1438 O O . ASP B 1 4 ? 70.875 57.969 -31.688 1 33.81 4 ASP B O 1
ATOM 1442 N N . GLN B 1 5 ? 70 59.719 -30.812 1 33.47 5 GLN B N 1
ATOM 1443 C CA . GLN B 1 5 ? 69.625 59.031 -29.578 1 33.47 5 GLN B CA 1
ATOM 1444 C C . GLN B 1 5 ? 68.5 58.031 -29.828 1 33.47 5 GLN B C 1
ATOM 1446 O O . GLN B 1 5 ? 67.562 58.344 -30.562 1 33.47 5 GLN B O 1
ATOM 1451 N N . ILE B 1 6 ? 68.875 56.75 -29.891 1 39.53 6 ILE B N 1
ATOM 1452 C CA . ILE B 1 6 ? 68.125 55.531 -30.062 1 39.53 6 ILE B CA 1
ATOM 1453 C C . ILE B 1 6 ? 66.938 55.531 -29.094 1 39.53 6 ILE B C 1
ATOM 1455 O O . ILE B 1 6 ? 67.125 55.719 -27.891 1 39.53 6 ILE B O 1
ATOM 1459 N N . PRO B 1 7 ? 65.688 55.875 -29.562 1 33.78 7 PRO B N 1
ATOM 1460 C CA . PRO B 1 7 ? 64.5 56 -28.719 1 33.78 7 PRO B CA 1
ATOM 1461 C C . PRO B 1 7 ? 64.25 54.75 -27.891 1 33.78 7 PRO B C 1
ATOM 1463 O O . PRO B 1 7 ? 64.5 53.625 -28.344 1 33.78 7 PRO B O 1
ATOM 1466 N N . SER B 1 8 ? 64.375 54.75 -26.531 1 35.12 8 SER B N 1
ATOM 1467 C CA . SER B 1 8 ? 64.125 53.812 -25.438 1 35.12 8 SER B CA 1
ATOM 1468 C C . SER B 1 8 ? 62.75 53.188 -25.5 1 35.12 8 SER B C 1
ATOM 1470 O O . SER B 1 8 ? 61.75 53.875 -25.422 1 35.12 8 SER B O 1
ATOM 1472 N N . SER B 1 9 ? 62.594 52.156 -26.469 1 35.5 9 SER B N 1
ATOM 1473 C CA . SER B 1 9 ? 61.312 51.469 -26.594 1 35.5 9 SER B CA 1
ATOM 1474 C C . SER B 1 9 ? 60.844 50.906 -25.25 1 35.5 9 SER B C 1
ATOM 1476 O O . SER B 1 9 ? 61.562 50.188 -24.578 1 35.5 9 SER B O 1
ATOM 1478 N N . LYS B 1 10 ? 60.125 51.719 -24.469 1 37.69 10 LYS B N 1
ATOM 1479 C CA . LYS B 1 10 ? 59.531 51.375 -23.188 1 37.69 10 LYS B CA 1
ATOM 1480 C C . LYS B 1 10 ? 58.844 50 -23.25 1 37.69 10 LYS B C 1
ATOM 1482 O O . LYS B 1 10 ? 58.188 49.688 -24.25 1 37.69 10 LYS B O 1
ATOM 1487 N N . PRO B 1 11 ? 59.344 49.031 -22.453 1 33.28 11 PRO B N 1
ATOM 1488 C CA . PRO B 1 11 ? 58.844 47.656 -22.375 1 33.28 11 PRO B CA 1
ATOM 1489 C C . PRO B 1 11 ? 57.312 47.594 -22.172 1 33.28 11 PRO B 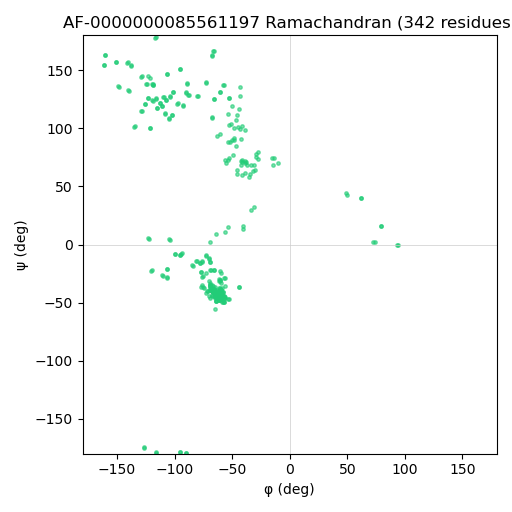C 1
ATOM 1491 O O . PRO B 1 11 ? 56.75 48.531 -21.578 1 33.28 11 PRO B O 1
ATOM 1494 N N . ASP B 1 12 ? 56.562 46.969 -23.141 1 31.59 12 ASP B N 1
ATOM 1495 C CA . ASP B 1 12 ? 55.156 46.625 -23.219 1 31.59 12 ASP B CA 1
ATOM 1496 C C . ASP B 1 12 ? 54.656 45.969 -21.938 1 31.59 12 ASP B C 1
ATOM 1498 O O . ASP B 1 12 ? 55.25 44.969 -21.5 1 31.59 12 ASP B O 1
ATOM 1502 N N . GLU B 1 13 ? 54.25 46.844 -20.922 1 29.86 13 GLU B N 1
ATOM 1503 C CA . GLU B 1 13 ? 53.562 46.562 -19.672 1 29.86 13 GLU B CA 1
ATOM 1504 C C . GLU B 1 13 ? 52.469 45.531 -19.875 1 29.86 13 GLU B C 1
ATOM 1506 O O . GLU B 1 13 ? 51.406 45.625 -19.234 1 29.86 13 GLU B O 1
ATOM 1511 N N . ALA B 1 14 ? 52.375 44.75 -21.062 1 33.28 14 ALA B N 1
ATOM 1512 C CA . ALA B 1 14 ? 51.25 43.844 -21.203 1 33.28 14 ALA B CA 1
ATOM 1513 C C . ALA B 1 14 ? 51.219 42.781 -20.094 1 33.28 14 ALA B C 1
ATOM 1515 O O . ALA B 1 14 ? 50.25 42.031 -19.953 1 33.28 14 ALA B O 1
ATOM 1516 N N . ASP B 1 15 ? 52.406 42.562 -19.531 1 30.64 15 ASP B N 1
ATOM 1517 C CA . ASP B 1 15 ? 52.344 41.281 -18.828 1 30.64 15 ASP B CA 1
ATOM 1518 C C . ASP B 1 15 ? 51.438 41.344 -17.609 1 30.64 15 ASP B C 1
ATOM 1520 O O . ASP B 1 15 ? 51.094 40.312 -17 1 30.64 15 ASP B O 1
ATOM 1524 N N . ARG B 1 16 ? 51.406 42.469 -16.922 1 30.22 16 ARG B N 1
ATOM 1525 C CA . ARG B 1 16 ? 51.031 42.312 -15.523 1 30.22 16 ARG B CA 1
ATOM 1526 C C . ARG B 1 16 ? 49.562 41.906 -15.414 1 30.22 16 ARG B C 1
ATOM 1528 O O . ARG B 1 16 ? 49.094 41.562 -14.328 1 30.22 16 ARG B O 1
ATOM 1535 N N . GLU B 1 17 ? 48.719 42.438 -16.297 1 33.62 17 GLU B N 1
ATOM 1536 C CA . GLU B 1 17 ? 47.375 42.406 -15.789 1 33.62 17 GLU B CA 1
ATOM 1537 C C . GLU B 1 17 ? 46.844 41 -15.727 1 33.62 17 GLU B C 1
ATOM 1539 O O . GLU B 1 17 ? 45.938 40.625 -16.5 1 33.62 17 GLU B O 1
ATOM 1544 N N . LEU B 1 18 ? 47.625 39.969 -16.078 1 32.78 18 LEU B N 1
ATOM 1545 C CA . LEU B 1 18 ? 47 38.688 -15.883 1 32.78 18 LEU B CA 1
ATOM 1546 C C . LEU B 1 18 ? 46.531 38.5 -14.438 1 32.78 18 LEU B C 1
ATOM 1548 O O . LEU B 1 18 ? 47.125 37.688 -13.703 1 32.78 18 LEU B O 1
ATOM 1552 N N . LEU B 1 19 ? 46.562 39.656 -13.617 1 28.55 19 LEU B N 1
ATOM 1553 C CA . LEU B 1 19 ? 46.125 39.438 -12.242 1 28.55 19 LEU B CA 1
ATOM 1554 C C . LEU B 1 19 ? 44.875 38.562 -12.203 1 28.55 19 LEU B C 1
ATOM 1556 O O . LEU B 1 19 ? 44.062 38.562 -13.133 1 28.55 19 LEU B O 1
ATOM 1560 N N . SER B 1 20 ? 44.906 37.531 -11.211 1 34.22 20 SER B N 1
ATOM 1561 C CA . SER B 1 20 ? 44.062 36.469 -10.609 1 34.22 20 SER B CA 1
ATOM 1562 C C . SER B 1 20 ? 42.688 37 -10.305 1 34.22 20 SER B C 1
ATOM 1564 O O . SER B 1 20 ? 42.5 37.844 -9.445 1 34.22 20 SER B O 1
ATOM 1566 N N . ARG B 1 21 ? 41.906 37.406 -11.328 1 35.47 21 ARG B N 1
ATOM 1567 C CA . ARG B 1 21 ? 40.5 37.594 -10.938 1 35.47 21 ARG B CA 1
ATOM 1568 C C . ARG B 1 21 ? 40.031 36.469 -10.016 1 35.47 21 ARG B C 1
ATOM 1570 O O . ARG B 1 21 ? 40.25 35.281 -10.32 1 35.47 21 ARG B O 1
ATOM 1577 N N . PRO B 1 22 ? 39.969 36.781 -8.688 1 35.62 22 PRO B N 1
ATOM 1578 C CA . PRO B 1 22 ? 39.312 35.75 -7.863 1 35.62 22 PRO B CA 1
ATOM 1579 C C . PRO B 1 22 ? 38.031 35.219 -8.492 1 35.62 22 PRO B C 1
ATOM 1581 O O . PRO B 1 22 ? 37.219 35.969 -9 1 35.62 22 PRO B O 1
ATOM 1584 N N . ALA B 1 23 ? 38.062 34.031 -9.125 1 35.97 23 ALA B N 1
ATOM 1585 C CA . ALA B 1 23 ? 36.844 33.25 -9.414 1 35.97 23 ALA B CA 1
ATOM 1586 C C . ALA B 1 23 ? 35.844 33.375 -8.266 1 35.97 23 ALA B C 1
ATOM 1588 O O . ALA B 1 23 ? 36.125 32.875 -7.168 1 35.97 23 ALA B O 1
ATOM 1589 N N . THR B 1 24 ? 35.25 34.562 -8.039 1 33.16 24 THR B N 1
ATOM 1590 C CA . THR B 1 24 ? 34.062 34.562 -7.184 1 33.16 24 THR B CA 1
ATOM 1591 C C . THR B 1 24 ? 33.156 33.375 -7.531 1 33.16 24 THR B C 1
ATOM 1593 O O . THR B 1 24 ? 32.625 33.312 -8.625 1 33.16 24 THR B O 1
ATOM 1596 N N . SER B 1 25 ? 33.656 32.156 -7.215 1 36.44 25 SER B N 1
ATOM 1597 C CA . SER B 1 25 ? 32.688 31.094 -7.168 1 36.44 25 SER B CA 1
ATOM 1598 C C . SER B 1 25 ? 31.375 31.578 -6.543 1 36.44 25 SER B C 1
ATOM 1600 O O . SER B 1 25 ? 31.328 31.906 -5.355 1 36.44 25 SER B O 1
ATOM 1602 N N . LEU B 1 26 ? 30.656 32.406 -7.23 1 32.56 26 LEU B N 1
ATOM 1603 C CA . LEU B 1 26 ? 29.25 32.531 -6.859 1 32.56 26 LEU B CA 1
ATOM 1604 C C . LEU B 1 26 ? 28.672 31.203 -6.41 1 32.56 26 LEU B C 1
ATOM 1606 O O . LEU B 1 26 ? 28.438 30.312 -7.234 1 32.56 26 LEU B O 1
ATOM 1610 N N . ILE B 1 27 ? 29.328 30.672 -5.375 1 35.03 27 ILE B N 1
ATOM 1611 C CA . ILE B 1 27 ? 28.469 29.688 -4.719 1 35.03 27 ILE B CA 1
ATOM 1612 C C . ILE B 1 27 ? 27.047 30.219 -4.621 1 35.03 27 ILE B C 1
ATOM 1614 O O . ILE B 1 27 ? 26.812 31.297 -4.066 1 35.03 27 ILE B O 1
ATOM 1618 N N . THR B 1 28 ? 26.406 30.266 -5.719 1 32.56 28 THR B N 1
ATOM 1619 C CA . THR B 1 28 ? 24.969 30.406 -5.559 1 32.56 28 THR B CA 1
ATOM 1620 C C . THR B 1 28 ? 24.5 29.766 -4.254 1 32.56 28 THR B C 1
ATOM 1622 O O . THR B 1 28 ? 24.688 28.562 -4.043 1 32.56 28 THR B O 1
ATOM 1625 N N . ALA B 1 29 ? 24.719 30.469 -3.168 1 34.28 29 ALA B N 1
ATOM 1626 C CA . ALA B 1 29 ? 23.969 30.047 -1.99 1 34.28 29 ALA B CA 1
ATOM 1627 C C . ALA B 1 29 ? 22.641 29.406 -2.389 1 34.28 29 ALA B C 1
ATOM 1629 O O . ALA B 1 29 ? 21.781 30.078 -2.977 1 34.28 29 ALA B O 1
ATOM 1630 N N . ARG B 1 30 ? 22.703 28.266 -2.846 1 37.09 30 ARG B N 1
ATOM 1631 C CA . ARG B 1 30 ? 21.391 27.625 -2.908 1 37.09 30 ARG B CA 1
ATOM 1632 C C . ARG B 1 30 ? 20.5 28.062 -1.746 1 37.09 30 ARG B C 1
ATOM 1634 O O . ARG B 1 30 ? 20.891 27.938 -0.583 1 37.09 30 ARG B O 1
ATOM 1641 N N . LYS B 1 31 ? 20.031 29.359 -1.688 1 36.12 31 LYS B N 1
ATOM 1642 C CA . LYS B 1 31 ? 18.938 29.531 -0.733 1 36.12 31 LYS B CA 1
ATOM 1643 C C . LYS B 1 31 ? 18.344 28.188 -0.323 1 36.12 31 LYS B C 1
ATOM 1645 O O . LYS B 1 31 ? 17.875 27.438 -1.169 1 36.12 31 LYS B O 1
ATOM 1650 N N . LYS B 1 32 ? 19.062 27.484 0.489 1 40.59 32 LYS B N 1
ATOM 1651 C CA . LYS B 1 32 ? 18.438 26.328 1.109 1 40.59 32 LYS B CA 1
ATOM 1652 C C . LYS B 1 32 ? 16.938 26.547 1.317 1 40.59 32 LYS B C 1
ATOM 1654 O O . LYS B 1 32 ? 16.547 27.328 2.189 1 40.59 32 LYS B O 1
ATOM 1659 N N . GLY B 1 33 ? 16.203 27.25 0.539 1 41.72 33 GLY B N 1
ATOM 1660 C CA . GLY B 1 33 ? 14.758 27.391 0.555 1 41.72 33 GLY B CA 1
ATOM 1661 C C . GLY B 1 33 ? 14.078 26.406 1.476 1 41.72 33 GLY B C 1
ATOM 1662 O O . GLY B 1 33 ? 14.188 25.188 1.283 1 41.72 33 GLY B O 1
ATOM 1663 N N . THR B 1 34 ? 14.227 26.578 2.719 1 51.75 34 THR B N 1
ATOM 1664 C CA . THR B 1 34 ? 13.641 25.797 3.797 1 51.75 34 THR B CA 1
ATOM 1665 C C . THR B 1 34 ? 12.266 25.25 3.393 1 51.75 34 THR B C 1
ATOM 1667 O O . THR B 1 34 ? 11.328 26.031 3.176 1 51.75 34 THR B O 1
ATOM 1670 N N . GLY B 1 35 ? 12.211 24.391 2.367 1 73.69 35 GLY B N 1
ATOM 1671 C CA . GLY B 1 35 ? 11.07 23.953 1.573 1 73.69 35 GLY B CA 1
ATOM 1672 C C . GLY B 1 35 ? 9.836 23.688 2.404 1 73.69 35 GLY B C 1
ATOM 1673 O O . GLY B 1 35 ? 9.539 22.531 2.727 1 73.69 35 GLY B O 1
ATOM 1674 N N . VAL B 1 36 ? 9.383 24.75 3.092 1 91.62 36 VAL B N 1
ATOM 1675 C CA . VAL B 1 36 ? 8.102 24.734 3.793 1 91.62 36 VAL B CA 1
ATOM 1676 C C . VAL B 1 36 ? 6.977 24.422 2.814 1 91.62 36 VAL B C 1
ATOM 1678 O O . VAL B 1 36 ? 6.953 24.938 1.693 1 91.62 36 VAL B O 1
ATOM 1681 N N . ARG B 1 37 ? 6.094 23.578 3.291 1 94.94 37 ARG B N 1
ATOM 1682 C CA . ARG B 1 37 ? 4.93 23.203 2.492 1 94.94 37 ARG B CA 1
ATOM 1683 C C . ARG B 1 37 ? 3.67 23.156 3.35 1 94.94 37 ARG B C 1
ATOM 1685 O O . ARG B 1 37 ? 3.746 22.984 4.566 1 94.94 37 ARG B O 1
ATOM 1692 N N . ALA B 1 38 ? 2.561 23.359 2.711 1 97.44 38 ALA B N 1
ATOM 1693 C CA . ALA B 1 38 ? 1.274 23.25 3.398 1 97.44 38 ALA B CA 1
ATOM 1694 C C . ALA B 1 38 ? 0.846 21.797 3.539 1 97.44 38 ALA B C 1
ATOM 1696 O O . ALA B 1 38 ? 0.833 21.047 2.557 1 97.44 38 ALA B O 1
ATOM 1697 N N . TRP B 1 39 ? 0.532 21.422 4.738 1 98.25 39 TRP B N 1
ATOM 1698 C CA . TRP B 1 39 ? 0.019 20.094 5.059 1 98.25 39 TRP B CA 1
ATOM 1699 C C . TRP B 1 39 ? -1.378 20.172 5.664 1 98.25 39 TRP B C 1
ATOM 1701 O O . TRP B 1 39 ? -1.648 21.047 6.492 1 98.25 39 TRP B O 1
ATOM 1711 N N . LEU B 1 40 ? -2.248 19.328 5.262 1 98.69 40 LEU B N 1
ATOM 1712 C CA . LEU B 1 40 ? -3.506 19.125 5.973 1 98.69 40 LEU B CA 1
ATOM 1713 C C . LEU B 1 40 ? -3.383 18 6.988 1 98.69 40 LEU B C 1
ATOM 1715 O O . LEU B 1 40 ? -3.01 16.875 6.637 1 98.69 40 LEU B O 1
ATOM 1719 N N . LEU B 1 41 ? -3.594 18.297 8.18 1 98.06 41 LEU B N 1
ATOM 1720 C CA . LEU B 1 41 ? -3.598 17.312 9.25 1 98.06 41 LEU B CA 1
ATOM 1721 C C . LEU B 1 41 ? -5.02 16.875 9.586 1 98.06 41 LEU B C 1
ATOM 1723 O O . LEU B 1 41 ? -5.883 17.719 9.852 1 98.06 41 LEU B O 1
ATOM 1727 N N . LEU B 1 42 ? -5.27 15.594 9.461 1 96.69 42 LEU B N 1
ATOM 1728 C CA . LEU B 1 42 ? -6.539 15.008 9.875 1 96.69 42 LEU B CA 1
ATOM 1729 C C . LEU B 1 42 ? -6.344 14.086 11.078 1 96.69 42 LEU B C 1
ATOM 1731 O O . LEU B 1 42 ? -5.586 13.117 11.008 1 96.69 42 LEU B O 1
ATOM 1735 N N . ASP B 1 43 ? -7.027 14.383 12.117 1 92.94 43 ASP B N 1
ATOM 1736 C CA . ASP B 1 43 ? -6.895 13.516 13.281 1 92.94 43 ASP B CA 1
ATOM 1737 C C . ASP B 1 43 ? -8 12.461 13.312 1 92.94 43 ASP B C 1
ATOM 1739 O O . ASP B 1 43 ? -8.812 12.383 12.391 1 92.94 43 ASP B O 1
ATOM 1743 N N . SER B 1 44 ? -8.039 11.625 14.305 1 89.56 44 SER B N 1
ATOM 1744 C CA . SER B 1 44 ? -8.922 10.469 14.391 1 89.56 44 SER B CA 1
ATOM 1745 C C . SER B 1 44 ? -10.375 10.898 14.586 1 89.56 44 SER B C 1
ATOM 1747 O O . SER B 1 44 ? -11.289 10.078 14.453 1 89.56 44 SER B O 1
ATOM 1749 N N . THR B 1 45 ? -10.609 12.148 14.898 1 89.75 45 THR B N 1
ATOM 1750 C CA . THR B 1 45 ? -11.977 12.633 15.086 1 89.75 45 THR B CA 1
ATOM 1751 C C . THR B 1 45 ? -12.523 13.227 13.797 1 89.75 45 THR B C 1
ATOM 1753 O O . THR B 1 45 ? -13.695 13.609 13.727 1 89.75 45 THR B O 1
ATOM 1756 N N . GLY B 1 46 ? -11.625 13.32 12.836 1 92.5 46 GLY B N 1
ATOM 1757 C CA . GLY B 1 46 ? -12.031 13.906 11.57 1 92.5 46 GLY B CA 1
ATOM 1758 C C . GLY B 1 46 ? -11.75 15.398 11.492 1 92.5 46 GLY B C 1
ATOM 1759 O O . GLY B 1 46 ? -12.047 16.031 10.484 1 92.5 46 GLY B O 1
ATOM 1760 N N . GLN B 1 47 ? -11.195 15.945 12.578 1 94.62 47 GLN B N 1
ATOM 1761 C CA . GLN B 1 47 ? -10.852 17.359 12.562 1 94.62 47 GLN B CA 1
ATOM 1762 C C . GLN B 1 47 ? -9.633 17.625 11.68 1 94.62 47 GLN B C 1
ATOM 1764 O O . GLN B 1 47 ? -8.68 16.844 11.695 1 94.62 47 GLN B O 1
ATOM 1769 N N . ALA B 1 48 ? -9.727 18.688 10.945 1 97.19 48 ALA B N 1
ATOM 1770 C CA . ALA B 1 48 ? -8.688 19.016 9.969 1 97.19 48 ALA B CA 1
ATOM 1771 C C . ALA B 1 48 ? -8.031 20.359 10.297 1 97.19 48 ALA B C 1
ATOM 1773 O O . ALA B 1 48 ? -8.703 21.297 10.711 1 97.19 48 ALA B O 1
ATOM 1774 N N . GLN B 1 49 ? -6.691 20.422 10.164 1 97.38 49 GLN B N 1
ATOM 1775 C CA . GLN B 1 49 ? -5.926 21.656 10.312 1 97.38 49 GLN B CA 1
ATOM 1776 C C . GLN B 1 49 ? -4.812 21.734 9.273 1 97.38 49 GLN B C 1
ATOM 1778 O O . GLN B 1 49 ? -4.094 20.766 9.039 1 97.38 49 GLN B O 1
ATOM 1783 N N . THR B 1 50 ? -4.73 22.891 8.641 1 97.75 50 THR B N 1
ATOM 1784 C CA . THR B 1 50 ? -3.629 23.109 7.703 1 97.75 50 THR B CA 1
ATOM 1785 C C . THR B 1 50 ? -2.432 23.719 8.414 1 97.75 50 THR B C 1
ATOM 1787 O O . THR B 1 50 ? -2.584 24.688 9.18 1 97.75 50 THR B O 1
ATOM 1790 N N . VAL B 1 51 ? -1.318 23.172 8.211 1 97.19 51 VAL B N 1
ATOM 1791 C CA . VAL B 1 51 ? -0.104 23.719 8.812 1 97.19 51 VAL B CA 1
ATOM 1792 C C . VAL B 1 51 ? 0.968 23.891 7.738 1 97.19 51 VAL B C 1
ATOM 1794 O O . VAL B 1 51 ? 1.034 23.125 6.781 1 97.19 51 VAL B O 1
ATOM 1797 N N . GLU B 1 52 ? 1.706 24.875 7.859 1 97.06 52 GLU B N 1
ATOM 1798 C CA . GLU B 1 52 ? 2.863 25.094 7 1 97.06 52 GLU B CA 1
ATOM 1799 C C . GLU B 1 52 ? 4.164 24.781 7.727 1 97.06 52 GLU B C 1
ATOM 1801 O O . GLU B 1 52 ? 4.559 25.484 8.648 1 97.06 52 GLU B O 1
ATOM 1806 N N . VAL B 1 53 ? 4.73 23.75 7.344 1 95.94 53 VAL B N 1
ATOM 1807 C CA . VAL B 1 53 ? 5.914 23.297 8.07 1 95.94 53 VAL B CA 1
ATOM 1808 C C . VAL B 1 53 ? 6.949 22.75 7.09 1 95.94 53 VAL B C 1
ATOM 1810 O O . VAL B 1 53 ? 6.609 22.344 5.977 1 95.94 53 VAL B O 1
ATOM 1813 N N . GLY B 1 54 ? 8.242 22.781 7.578 1 95.56 54 GLY B N 1
ATOM 1814 C CA . GLY B 1 54 ? 9.344 22.281 6.773 1 95.56 54 GLY B CA 1
ATOM 1815 C C . GLY B 1 54 ? 9.617 20.812 7 1 95.56 54 GLY B C 1
ATOM 1816 O O . GLY B 1 54 ? 8.984 20.172 7.852 1 95.56 54 GLY B O 1
ATOM 1817 N N . LYS B 1 55 ? 10.609 20.375 6.285 1 95.38 55 LYS B N 1
ATOM 1818 C CA . LYS B 1 55 ? 10.961 18.969 6.25 1 95.38 55 LYS B CA 1
ATOM 1819 C C . LYS B 1 55 ? 11.352 18.469 7.637 1 95.38 55 LYS B C 1
ATOM 1821 O O . LYS B 1 55 ? 10.93 17.391 8.055 1 95.38 55 LYS B O 1
ATOM 1826 N N . HIS B 1 56 ? 12.078 19.219 8.367 1 96.12 56 HIS B N 1
ATOM 1827 C CA . HIS B 1 56 ? 12.57 18.797 9.672 1 96.12 56 HIS B CA 1
ATOM 1828 C C . HIS B 1 56 ? 11.438 18.688 10.688 1 96.12 56 HIS B C 1
ATOM 1830 O O . HIS B 1 56 ? 11.445 17.797 11.539 1 96.12 56 HIS B O 1
ATOM 1836 N N . ALA B 1 57 ? 10.5 19.562 10.594 1 97.12 57 ALA B N 1
ATOM 1837 C CA . ALA B 1 57 ? 9.344 19.484 11.484 1 97.12 57 ALA B CA 1
ATOM 1838 C C . ALA B 1 57 ? 8.516 18.234 11.203 1 97.12 57 ALA B C 1
ATOM 1840 O O . ALA B 1 57 ? 8.016 17.594 12.133 1 97.12 57 ALA B O 1
ATOM 1841 N N . ILE B 1 58 ? 8.398 17.891 9.977 1 97.44 58 ILE B N 1
ATOM 1842 C CA . ILE B 1 58 ? 7.672 16.688 9.594 1 97.44 58 ILE B CA 1
ATOM 1843 C C . ILE B 1 58 ? 8.414 15.453 10.102 1 97.44 58 ILE B C 1
ATOM 1845 O O . ILE B 1 58 ? 7.793 14.516 10.609 1 97.44 58 ILE B O 1
ATOM 1849 N N . MET B 1 59 ? 9.719 15.492 9.977 1 97.81 59 MET B N 1
ATOM 1850 C CA . MET B 1 59 ? 10.531 14.391 10.477 1 97.81 59 MET B CA 1
ATOM 1851 C C . MET B 1 59 ? 10.312 14.18 11.969 1 97.81 59 MET B C 1
ATOM 1853 O O . MET B 1 59 ? 10.109 13.047 12.414 1 97.81 59 MET B O 1
ATOM 1857 N N . ARG B 1 60 ? 10.281 15.258 12.719 1 96.94 60 ARG B N 1
ATOM 1858 C CA . ARG B 1 60 ? 10.086 15.188 14.164 1 96.94 60 ARG B CA 1
ATOM 1859 C C . ARG B 1 60 ? 8.688 14.695 14.508 1 96.94 60 ARG B C 1
ATOM 1861 O O . ARG B 1 60 ? 8.523 13.867 15.406 1 96.94 60 ARG B O 1
ATOM 1868 N N . ARG B 1 61 ? 7.746 15.141 13.789 1 95.31 61 ARG B N 1
ATOM 1869 C CA . ARG B 1 61 ? 6.344 14.82 14.062 1 95.31 61 ARG B CA 1
ATOM 1870 C C . ARG B 1 61 ? 6.051 13.352 13.773 1 95.31 61 ARG B C 1
ATOM 1872 O O . ARG B 1 61 ? 5.277 12.719 14.484 1 95.31 61 ARG B O 1
ATOM 1879 N N . THR B 1 62 ? 6.691 12.828 12.773 1 96.31 62 THR B N 1
ATOM 1880 C CA . THR B 1 62 ? 6.32 11.508 12.281 1 96.31 62 THR B CA 1
ATOM 1881 C C . THR B 1 62 ? 7.367 10.469 12.68 1 96.31 62 THR B C 1
ATOM 1883 O O . THR B 1 62 ? 7.113 9.266 12.609 1 96.31 62 THR B O 1
ATOM 1886 N N . GLY B 1 63 ? 8.539 10.875 12.977 1 96.5 63 GLY B N 1
ATOM 1887 C CA . GLY B 1 63 ? 9.641 9.969 13.273 1 96.5 63 GLY B CA 1
ATOM 1888 C C . GLY B 1 63 ? 10.281 9.375 12.039 1 96.5 63 GLY B C 1
ATOM 1889 O O . GLY B 1 63 ? 11.055 8.422 12.125 1 96.5 63 GLY B O 1
ATOM 1890 N N . LEU B 1 64 ? 10.031 9.945 10.906 1 97.62 64 LEU B N 1
ATOM 1891 C CA . LEU B 1 64 ? 10.555 9.438 9.648 1 97.62 64 LEU B CA 1
ATOM 1892 C C . LEU B 1 64 ? 11.922 10.039 9.336 1 97.62 64 LEU B C 1
ATOM 1894 O O . LEU B 1 64 ? 12.148 11.227 9.578 1 97.62 64 LEU B O 1
ATOM 1898 N N . PRO B 1 65 ? 12.828 9.289 8.867 1 96.69 65 PRO B N 1
ATOM 1899 C CA . PRO B 1 65 ? 14.07 9.883 8.344 1 96.69 65 PRO B CA 1
ATOM 1900 C C . PRO B 1 65 ? 13.844 10.695 7.074 1 96.69 65 PRO B C 1
ATOM 1902 O O . PRO B 1 65 ? 12.828 10.523 6.395 1 96.69 65 PRO B O 1
ATOM 1905 N N . ALA B 1 66 ? 14.766 11.484 6.785 1 96.25 66 ALA B N 1
ATOM 1906 C CA . ALA B 1 66 ? 14.695 12.359 5.617 1 96.25 66 ALA B CA 1
ATOM 1907 C C . ALA B 1 66 ? 14.555 11.539 4.336 1 96.25 66 ALA B C 1
ATOM 1909 O O . ALA B 1 66 ? 13.836 11.938 3.414 1 96.25 66 ALA B O 1
ATOM 1910 N N . ARG B 1 67 ? 15.289 10.461 4.324 1 95.94 67 ARG B N 1
ATOM 1911 C CA . ARG B 1 67 ? 15.359 9.656 3.107 1 95.94 67 ARG B CA 1
ATOM 1912 C C . ARG B 1 67 ? 13.977 9.133 2.721 1 95.94 67 ARG B C 1
ATOM 1914 O O . ARG B 1 67 ? 13.672 9 1.534 1 95.94 67 ARG B O 1
ATOM 1921 N N . ASP B 1 68 ? 13.086 8.875 3.699 1 96.94 68 ASP B N 1
ATOM 1922 C CA . ASP B 1 68 ? 11.75 8.367 3.416 1 96.94 68 ASP B CA 1
ATOM 1923 C C . ASP B 1 68 ? 10.836 9.484 2.902 1 96.94 68 ASP B C 1
ATOM 1925 O O . ASP B 1 68 ? 9.875 9.219 2.178 1 96.94 68 ASP B O 1
ATOM 1929 N N . LEU B 1 69 ? 11.164 10.664 3.223 1 97.31 69 LEU B N 1
ATOM 1930 C CA . LEU B 1 69 ? 10.336 11.805 2.824 1 97.31 69 LEU B CA 1
ATOM 1931 C C . LEU B 1 69 ? 10.617 12.203 1.383 1 97.31 69 LEU B C 1
ATOM 1933 O O . LEU B 1 69 ? 9.836 12.93 0.769 1 97.31 69 LEU B O 1
ATOM 1937 N N . ARG B 1 70 ? 11.727 11.695 0.815 1 96.69 70 ARG B N 1
ATOM 1938 C CA . ARG B 1 70 ? 12.141 12.086 -0.529 1 96.69 70 ARG B CA 1
ATOM 1939 C C . ARG B 1 70 ? 11.086 11.711 -1.56 1 96.69 70 ARG B C 1
ATOM 1941 O O . ARG B 1 70 ? 10.922 12.398 -2.566 1 96.69 70 ARG B O 1
ATOM 1948 N N . ILE B 1 71 ? 10.344 10.664 -1.291 1 97.38 71 ILE B N 1
ATOM 1949 C CA . ILE B 1 71 ? 9.391 10.172 -2.285 1 97.38 71 ILE B CA 1
ATOM 1950 C C . ILE B 1 71 ? 8.203 11.125 -2.371 1 97.38 71 ILE B C 1
ATOM 1952 O O . ILE B 1 71 ? 7.387 11.023 -3.293 1 97.38 71 ILE B O 1
ATOM 1956 N N . LEU B 1 72 ? 8.141 12.047 -1.458 1 97.69 72 LEU B N 1
ATOM 1957 C CA . LEU B 1 72 ? 7.051 13.016 -1.463 1 97.69 72 LEU B CA 1
ATOM 1958 C C . LEU B 1 72 ? 7.504 14.336 -2.074 1 97.69 72 LEU B C 1
ATOM 1960 O O . LEU B 1 72 ? 6.703 15.266 -2.205 1 97.69 72 LEU B O 1
ATOM 1964 N N . ASP B 1 73 ? 8.742 14.453 -2.33 1 94.19 73 ASP B N 1
ATOM 1965 C CA . ASP B 1 73 ? 9.297 15.68 -2.889 1 94.19 73 ASP B CA 1
ATOM 1966 C C . ASP B 1 73 ? 8.773 15.922 -4.305 1 94.19 73 ASP B C 1
ATOM 1968 O O . ASP B 1 73 ? 9 15.102 -5.199 1 94.19 73 ASP B O 1
ATOM 1972 N N . PRO B 1 74 ? 8.211 17.047 -4.527 1 90.88 74 PRO B N 1
ATOM 1973 C CA . PRO B 1 74 ? 7.652 17.312 -5.855 1 90.88 74 PRO B CA 1
ATOM 1974 C C . PRO B 1 74 ? 8.727 17.469 -6.926 1 90.88 74 PRO B C 1
ATOM 1976 O O . PRO B 1 74 ? 8.438 17.359 -8.117 1 90.88 74 PRO B O 1
ATOM 1979 N N . LEU B 1 75 ? 9.82 17.766 -6.488 1 91.25 75 LEU B N 1
ATOM 1980 C CA . LEU B 1 75 ? 10.906 17.984 -7.438 1 91.25 75 LEU B CA 1
ATOM 1981 C C . LEU B 1 75 ? 11.461 16.641 -7.934 1 91.25 75 LEU B C 1
ATOM 1983 O O . LEU B 1 75 ? 12.195 16.609 -8.93 1 91.25 75 LEU B O 1
ATOM 1987 N N . LEU B 1 76 ? 11.102 15.68 -7.195 1 92.94 76 LEU B N 1
ATOM 1988 C CA . LEU B 1 76 ? 11.562 14.344 -7.559 1 92.94 76 LEU B CA 1
ATOM 1989 C C . LEU B 1 76 ? 10.414 13.516 -8.133 1 92.94 76 LEU B C 1
ATOM 1991 O O . LEU B 1 76 ? 9.25 13.734 -7.797 1 92.94 76 LEU B O 1
ATOM 1995 N N . SER B 1 77 ? 10.758 12.68 -9.039 1 92.88 77 SER B N 1
ATOM 1996 C CA . SER B 1 77 ? 9.766 11.805 -9.656 1 92.88 77 SER B CA 1
ATOM 1997 C C . SER B 1 77 ? 9.938 10.359 -9.203 1 92.88 77 SER B C 1
ATOM 1999 O O . SER B 1 77 ? 10.977 9.742 -9.445 1 92.88 77 SER B O 1
ATOM 2001 N N . TYR B 1 78 ? 9.047 9.977 -8.555 1 94.06 78 TYR B N 1
ATOM 2002 C CA . TYR B 1 78 ? 9 8.594 -8.102 1 94.06 78 TYR B CA 1
ATOM 2003 C C . TYR B 1 78 ? 7.723 7.906 -8.57 1 94.06 78 TYR B C 1
ATOM 2005 O O . TYR B 1 78 ? 6.664 8.539 -8.633 1 94.06 78 TYR B O 1
ATOM 2013 N N . PRO B 1 79 ? 7.855 6.59 -8.891 1 94.62 79 PRO B N 1
ATOM 2014 C CA . PRO B 1 79 ? 6.609 5.855 -9.117 1 94.62 79 PRO B CA 1
ATOM 2015 C C . PRO B 1 79 ? 5.77 5.707 -7.852 1 94.62 79 PRO B C 1
ATOM 2017 O O . PRO B 1 79 ? 6.246 6 -6.754 1 94.62 79 PRO B O 1
ATOM 2020 N N . SER B 1 80 ? 4.551 5.305 -8.039 1 97.56 80 SER B N 1
ATOM 2021 C CA . SER B 1 80 ? 3.674 5.062 -6.898 1 97.56 80 SER B CA 1
ATOM 2022 C C . SER B 1 80 ? 4.328 4.121 -5.891 1 97.56 80 SER B C 1
ATOM 2024 O O . SER B 1 80 ? 4.793 3.039 -6.254 1 97.56 80 SER B O 1
ATOM 2026 N N . THR B 1 81 ? 4.383 4.598 -4.645 1 98.12 81 THR B N 1
ATOM 2027 C CA . THR B 1 81 ? 5.113 3.857 -3.625 1 98.12 81 THR B CA 1
ATOM 2028 C C . THR B 1 81 ? 4.473 4.047 -2.252 1 98.12 81 THR B C 1
ATOM 2030 O O . THR B 1 81 ? 4.082 5.156 -1.893 1 98.12 81 THR B O 1
ATOM 2033 N N . VAL B 1 82 ? 4.363 2.963 -1.569 1 98.38 82 VAL B N 1
ATOM 2034 C CA . VAL B 1 82 ? 3.967 2.984 -0.166 1 98.38 82 VAL B CA 1
ATOM 2035 C C . VAL B 1 82 ? 5.078 2.387 0.695 1 98.38 82 VAL B C 1
ATOM 2037 O O . VAL B 1 82 ? 5.516 1.258 0.461 1 98.38 82 VAL B O 1
ATOM 2040 N N . LEU B 1 83 ? 5.535 3.168 1.658 1 98.25 83 LEU B N 1
ATOM 2041 C CA . LEU B 1 83 ? 6.578 2.715 2.57 1 98.25 83 LEU B CA 1
ATOM 2042 C C . LEU B 1 83 ? 6.023 2.516 3.977 1 98.25 83 LEU B C 1
ATOM 2044 O O . LEU B 1 83 ? 5.453 3.439 4.559 1 98.25 83 LEU B O 1
ATOM 2048 N N . GLY B 1 84 ? 6.121 1.264 4.445 1 97.62 84 GLY B N 1
ATOM 2049 C CA . GLY B 1 84 ? 5.812 1.002 5.844 1 97.62 84 GLY B CA 1
ATOM 2050 C C . GLY B 1 84 ? 7.012 1.166 6.758 1 97.62 84 GLY B C 1
ATOM 2051 O O . GLY B 1 84 ? 8.094 0.639 6.477 1 97.62 84 GLY B O 1
ATOM 2052 N N . ARG B 1 85 ? 6.809 1.929 7.777 1 95.62 85 ARG B N 1
ATOM 2053 C CA . ARG B 1 85 ? 7.824 2.105 8.812 1 95.62 85 ARG B CA 1
ATOM 2054 C C . ARG B 1 85 ? 7.25 1.816 10.195 1 95.62 85 ARG B C 1
ATOM 2056 O O . ARG B 1 85 ? 6.086 1.435 10.328 1 95.62 85 ARG B O 1
ATOM 2063 N N . GLU B 1 86 ? 8.062 2.055 11.156 1 91.75 86 GLU B N 1
ATOM 2064 C CA . GLU B 1 86 ? 7.68 1.699 12.516 1 91.75 86 GLU B CA 1
ATOM 2065 C C . GLU B 1 86 ? 6.488 2.525 12.992 1 91.75 86 GLU B C 1
ATOM 2067 O O . GLU B 1 86 ? 5.57 1.995 13.625 1 91.75 86 GLU B O 1
ATOM 2072 N N . ARG B 1 87 ? 6.527 3.801 12.656 1 91.56 87 ARG B N 1
ATOM 2073 C CA . ARG B 1 87 ? 5.523 4.672 13.266 1 91.56 87 ARG B CA 1
ATOM 2074 C C . ARG B 1 87 ? 4.695 5.379 12.195 1 91.56 87 ARG B C 1
ATOM 2076 O O . ARG B 1 87 ? 3.814 6.18 12.516 1 91.56 87 ARG B O 1
ATOM 2083 N N . ALA B 1 88 ? 4.934 5.035 11.016 1 96.62 88 ALA B N 1
ATOM 2084 C CA . ALA B 1 88 ? 4.258 5.797 9.969 1 96.62 88 ALA B CA 1
ATOM 2085 C C . ALA B 1 88 ? 4.242 5.023 8.648 1 96.62 88 ALA B C 1
ATOM 2087 O O . ALA B 1 88 ? 5.062 4.129 8.438 1 96.62 88 ALA B O 1
ATOM 2088 N N . ILE B 1 89 ? 3.357 5.281 7.867 1 97.88 89 ILE B N 1
ATOM 2089 C CA . ILE B 1 89 ? 3.28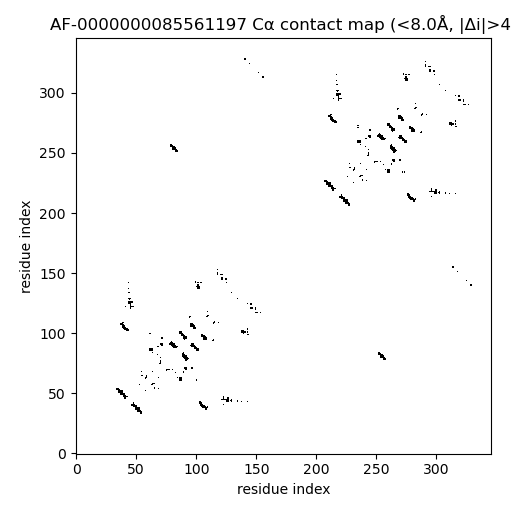3 4.824 6.484 1 97.88 89 ILE B CA 1
ATOM 2090 C C . ILE B 1 89 ? 3.348 6.023 5.543 1 97.88 89 ILE B C 1
ATOM 2092 O O . ILE B 1 89 ? 2.607 6.992 5.711 1 97.88 89 ILE B O 1
ATOM 2096 N N . VAL B 1 90 ? 4.254 5.992 4.629 1 98.62 90 VAL B N 1
ATOM 2097 C CA . VAL B 1 90 ? 4.395 7.055 3.641 1 98.62 90 VAL B CA 1
ATOM 2098 C C . VAL B 1 90 ? 3.779 6.613 2.314 1 98.62 90 VAL B C 1
ATOM 2100 O O . VAL B 1 90 ? 4.066 5.52 1.824 1 98.62 90 VAL B O 1
ATOM 2103 N N . ILE B 1 91 ? 2.975 7.426 1.744 1 98.69 91 ILE B N 1
ATOM 2104 C CA . ILE B 1 91 ? 2.242 7.07 0.533 1 98.69 91 ILE B CA 1
ATOM 2105 C C . ILE B 1 91 ? 2.502 8.117 -0.55 1 98.69 91 ILE B C 1
ATOM 2107 O O . ILE B 1 91 ? 2.258 9.305 -0.344 1 98.69 91 ILE B O 1
ATOM 2111 N N . ASN B 1 92 ? 3.018 7.699 -1.637 1 98.12 92 ASN B N 1
ATOM 2112 C CA . ASN B 1 92 ? 3.166 8.5 -2.846 1 98.12 92 ASN B CA 1
ATOM 2113 C C . ASN B 1 92 ? 2.445 7.867 -4.031 1 98.12 92 ASN B C 1
ATOM 2115 O O . ASN B 1 92 ? 2.965 6.941 -4.656 1 98.12 92 ASN B O 1
ATOM 2119 N N . LEU B 1 93 ? 1.271 8.352 -4.344 1 96.81 93 LEU B N 1
ATOM 2120 C CA . LEU B 1 93 ? 0.485 7.938 -5.5 1 96.81 93 LEU B CA 1
ATOM 2121 C C . LEU B 1 93 ? 0.312 9.094 -6.48 1 96.81 93 LEU B C 1
ATOM 2123 O O . LEU B 1 93 ? 0.914 10.156 -6.305 1 96.81 93 LEU B O 1
ATOM 2127 N N . GLU B 1 94 ? -0.381 8.859 -7.504 1 92.38 94 GLU B N 1
ATOM 2128 C CA . GLU B 1 94 ? -0.51 9.859 -8.562 1 92.38 94 GLU B CA 1
ATOM 2129 C C . GLU B 1 94 ? -0.981 11.195 -8.008 1 92.38 94 GLU B C 1
ATOM 2131 O O . GLU B 1 94 ? -0.364 12.234 -8.266 1 92.38 94 GLU B O 1
ATOM 2136 N N . HIS B 1 95 ? -2.002 11.172 -7.168 1 94.06 95 HIS B N 1
ATOM 2137 C CA . HIS B 1 95 ? -2.564 12.414 -6.652 1 94.06 95 HIS B CA 1
ATOM 2138 C C . HIS B 1 95 ? -2.471 12.469 -5.129 1 94.06 95 HIS B C 1
ATOM 2140 O O . HIS B 1 95 ? -2.494 13.555 -4.543 1 94.06 95 HIS B O 1
ATOM 2146 N N . ILE B 1 96 ? -2.369 11.367 -4.535 1 97.62 96 ILE B N 1
ATOM 2147 C CA . ILE B 1 96 ? -2.422 11.289 -3.08 1 97.62 96 ILE B CA 1
ATOM 2148 C C . ILE B 1 96 ? -1.011 11.125 -2.52 1 97.62 96 ILE B C 1
ATOM 2150 O O . ILE B 1 96 ? -0.354 10.109 -2.76 1 97.62 96 ILE B O 1
ATOM 2154 N N . LYS B 1 97 ? -0.532 12.102 -1.854 1 97.94 97 LYS B N 1
ATOM 2155 C CA . LYS B 1 97 ? 0.702 12.086 -1.072 1 97.94 97 LYS B CA 1
ATOM 2156 C C . LYS B 1 97 ? 0.414 12.281 0.414 1 97.94 97 LYS B C 1
ATOM 2158 O O . LYS B 1 97 ? -0.137 13.305 0.814 1 97.94 97 LYS B O 1
ATOM 2163 N N . ALA B 1 98 ? 0.782 11.234 1.192 1 98.69 98 ALA B N 1
ATOM 2164 C CA . ALA B 1 98 ? 0.304 11.266 2.572 1 98.69 98 ALA B CA 1
ATOM 2165 C C . ALA B 1 98 ? 1.271 10.547 3.506 1 98.69 98 ALA B C 1
ATOM 2167 O O . ALA B 1 98 ? 2.072 9.719 3.062 1 98.69 98 ALA B O 1
ATOM 2168 N N . ILE B 1 99 ? 1.196 10.898 4.703 1 98.38 99 ILE B N 1
ATOM 2169 C CA . ILE B 1 99 ? 1.817 10.172 5.809 1 98.38 99 ILE B CA 1
ATOM 2170 C C . ILE B 1 99 ? 0.752 9.781 6.828 1 98.38 99 ILE B C 1
ATOM 2172 O O . ILE B 1 99 ? -0.017 10.625 7.293 1 98.38 99 ILE B O 1
ATOM 2176 N N . ILE B 1 100 ? 0.683 8.547 7.145 1 97.69 100 ILE B N 1
ATOM 2177 C CA . ILE B 1 100 ? -0.262 8.062 8.141 1 97.69 100 ILE B CA 1
ATOM 2178 C C . ILE B 1 100 ? 0.483 7.695 9.422 1 97.69 100 ILE B C 1
ATOM 2180 O O . ILE B 1 100 ? 1.451 6.934 9.391 1 97.69 100 ILE B O 1
ATOM 2184 N N . THR B 1 101 ? 0.116 8.242 10.5 1 94.75 101 THR B N 1
ATOM 2185 C CA . THR B 1 101 ? 0.594 7.863 11.82 1 94.75 101 THR B CA 1
ATOM 2186 C C . THR B 1 101 ? -0.551 7.328 12.68 1 94.75 101 THR B C 1
ATOM 2188 O O . THR B 1 101 ? -1.69 7.242 12.219 1 94.75 101 THR B O 1
ATOM 2191 N N . ALA B 1 102 ? -0.206 6.926 13.883 1 90.06 102 ALA B N 1
ATOM 2192 C CA . ALA B 1 102 ? -1.234 6.418 14.781 1 90.06 102 ALA B CA 1
ATOM 2193 C C . ALA B 1 102 ? -2.225 7.516 15.164 1 90.06 102 ALA B C 1
ATOM 2195 O O . ALA B 1 102 ? -3.389 7.234 15.453 1 90.06 102 ALA B O 1
ATOM 2196 N N . GLN B 1 103 ? -1.78 8.773 15.031 1 89.38 103 GLN B N 1
ATOM 2197 C CA . GLN B 1 103 ? -2.57 9.859 15.594 1 89.38 103 GLN B CA 1
ATOM 2198 C C . GLN B 1 103 ? -3.268 10.664 14.5 1 89.38 103 GLN B C 1
ATOM 2200 O O . GLN B 1 103 ? -4.328 11.25 14.734 1 89.38 103 GLN B O 1
ATOM 2205 N N . GLU B 1 104 ? -2.594 10.625 13.359 1 94.31 104 GLU B N 1
ATOM 2206 C CA . GLU B 1 104 ? -3.121 11.539 12.359 1 94.31 104 GLU B CA 1
ATOM 2207 C C . GLU B 1 104 ? -2.662 11.156 10.953 1 94.31 104 GLU B C 1
ATOM 2209 O O . GLU B 1 104 ? -1.774 10.312 10.797 1 94.31 104 GLU B O 1
ATOM 2214 N N . VAL B 1 105 ? -3.359 11.711 10.008 1 97.19 105 VAL B N 1
ATOM 2215 C CA . VAL B 1 105 ? -2.994 11.648 8.594 1 97.19 105 VAL B CA 1
ATOM 2216 C C . VAL B 1 105 ? -2.537 13.023 8.117 1 97.19 105 VAL B C 1
ATOM 2218 O O . VAL B 1 105 ? -3.221 14.023 8.344 1 97.19 105 VAL B O 1
ATOM 2221 N N . LEU B 1 106 ? -1.375 13.078 7.535 1 98.12 106 LEU B N 1
ATOM 2222 C CA . LEU B 1 106 ? -0.853 14.289 6.914 1 98.12 106 LEU B CA 1
ATOM 2223 C C . LEU B 1 106 ? -0.954 14.203 5.395 1 98.12 106 LEU B C 1
ATOM 2225 O O . LEU B 1 106 ? -0.493 13.234 4.789 1 98.12 106 LEU B O 1
ATOM 2229 N N . LEU B 1 107 ? -1.546 15.203 4.805 1 98.44 107 LEU B N 1
ATOM 2230 C CA . LEU B 1 107 ? -1.772 15.172 3.365 1 98.44 107 LEU B CA 1
ATOM 2231 C C . LEU B 1 107 ? -1.16 16.406 2.697 1 98.44 107 LEU B C 1
ATOM 2233 O O . LEU B 1 107 ? -1.262 17.516 3.219 1 98.44 107 LEU B O 1
ATOM 2237 N N . LEU B 1 108 ? -0.562 16.141 1.617 1 97.75 108 LEU B N 1
ATOM 2238 C CA . LEU B 1 108 ? -0.112 17.219 0.744 1 97.75 108 LEU B CA 1
ATOM 2239 C C . LEU B 1 108 ? -1.137 17.5 -0.351 1 97.75 108 LEU B C 1
ATOM 2241 O O . LEU B 1 108 ? -1.919 16.625 -0.711 1 97.75 108 LEU B O 1
ATOM 2245 N N . ASN B 1 109 ? -1.207 18.734 -0.839 1 97 109 ASN B N 1
ATOM 2246 C CA . ASN B 1 109 ? -2.018 19.141 -1.982 1 97 109 ASN B CA 1
ATOM 2247 C C . ASN B 1 109 ? -3.506 18.922 -1.72 1 97 109 ASN B C 1
ATOM 2249 O O . ASN B 1 109 ? -4.238 18.484 -2.605 1 97 109 ASN B O 1
ATOM 2253 N N . SER B 1 110 ? -3.926 19.234 -0.493 1 97.31 110 SER B N 1
ATOM 2254 C CA . SER B 1 110 ? -5.297 18.938 -0.077 1 97.31 110 SER B CA 1
ATOM 2255 C C . SER B 1 110 ? -6.293 19.828 -0.811 1 97.31 110 SER B C 1
ATOM 2257 O O . SER B 1 110 ? -7.484 19.531 -0.865 1 97.31 110 SER B O 1
ATOM 2259 N N . LYS B 1 111 ? -5.84 20.859 -1.415 1 96.25 111 LYS B N 1
ATOM 2260 C CA . LYS B 1 111 ? -6.742 21.797 -2.076 1 96.25 111 LYS B CA 1
ATOM 2261 C C . LYS B 1 111 ? -6.883 21.469 -3.561 1 96.25 111 LYS B C 1
ATOM 2263 O O . LYS B 1 111 ? -7.688 22.094 -4.262 1 96.25 111 LYS B O 1
ATOM 2268 N N . ASP B 1 112 ? -6.078 20.578 -4.031 1 96.19 112 ASP B N 1
ATOM 2269 C CA . ASP B 1 112 ? -6.199 20.125 -5.414 1 96.19 112 ASP B CA 1
ATOM 2270 C C . ASP B 1 112 ? -7.57 19.5 -5.668 1 96.19 112 ASP B C 1
ATOM 2272 O O . ASP B 1 112 ? -8.023 18.656 -4.906 1 96.19 112 ASP B O 1
ATOM 2276 N N . PRO B 1 113 ? -8.25 19.891 -6.723 1 95.44 113 PRO B N 1
ATOM 2277 C CA . PRO B 1 113 ? -9.57 19.344 -7.047 1 95.44 113 PRO B CA 1
ATOM 2278 C C . PRO B 1 113 ? -9.578 17.828 -7.191 1 95.44 113 PRO B C 1
ATOM 2280 O O . PRO B 1 113 ? -10.602 17.188 -6.949 1 95.44 113 PRO B O 1
ATOM 2283 N N . SER B 1 114 ? -8.445 17.266 -7.59 1 94.38 114 SER B N 1
ATOM 2284 C CA . SER B 1 114 ? -8.352 15.82 -7.727 1 94.38 114 SER B CA 1
ATOM 2285 C C . SER B 1 114 ? -8.227 15.148 -6.363 1 94.38 114 SER B C 1
ATOM 2287 O O . SER B 1 114 ? -8.445 13.938 -6.238 1 94.38 114 SER B O 1
ATOM 2289 N N . VAL B 1 115 ? -7.934 15.922 -5.348 1 96.5 115 VAL B N 1
ATOM 2290 C CA . VAL B 1 115 ? -7.648 15.336 -4.039 1 96.5 115 VAL B CA 1
ATOM 2291 C C . VAL B 1 115 ? -8.773 15.672 -3.066 1 96.5 115 VAL B C 1
ATOM 2293 O O . VAL B 1 115 ? -9.047 14.914 -2.135 1 96.5 115 VAL B O 1
ATOM 2296 N N . THR B 1 116 ? -9.461 16.734 -3.262 1 97.06 116 THR B N 1
ATOM 2297 C CA . THR B 1 116 ? -10.469 17.266 -2.354 1 97.06 116 THR B CA 1
ATOM 2298 C C . THR B 1 116 ? -11.562 16.234 -2.09 1 97.06 116 THR B C 1
ATOM 2300 O O . THR B 1 116 ? -11.977 16.047 -0.945 1 97.06 116 THR B O 1
ATOM 2303 N N . PRO B 1 117 ? -12.062 15.539 -3.154 1 96.38 117 PRO B N 1
ATOM 2304 C CA . PRO B 1 117 ? -13.086 14.539 -2.861 1 96.38 117 PRO B CA 1
ATOM 2305 C C . PRO B 1 117 ? -12.594 13.445 -1.914 1 96.38 117 PRO B C 1
ATOM 2307 O O . PRO B 1 117 ? -13.359 12.961 -1.075 1 96.38 117 PRO B O 1
ATOM 2310 N N . PHE B 1 118 ? -11.398 13.016 -2.064 1 96.94 118 PHE B N 1
ATOM 2311 C CA . PHE B 1 118 ? -10.797 12.023 -1.18 1 96.94 118 PHE B CA 1
ATOM 2312 C C . PHE B 1 118 ? -10.766 12.531 0.258 1 96.94 118 PHE B C 1
ATOM 2314 O O . PHE B 1 118 ? -11.133 11.805 1.184 1 96.94 118 PHE B O 1
ATOM 2321 N N . VAL B 1 119 ? -10.344 13.766 0.418 1 97.69 119 VAL B N 1
ATOM 2322 C CA . VAL B 1 119 ? -10.242 14.367 1.739 1 97.69 119 VAL B CA 1
ATOM 2323 C C . VAL B 1 119 ? -11.617 14.414 2.4 1 97.69 119 VAL B C 1
ATOM 2325 O O . VAL B 1 119 ? -11.758 14.055 3.57 1 97.69 119 VAL B O 1
ATOM 2328 N N . GLU B 1 120 ? -12.547 14.836 1.682 1 97.31 120 GLU B N 1
ATOM 2329 C CA . GLU B 1 120 ? -13.898 14.961 2.199 1 97.31 120 GLU B CA 1
ATOM 2330 C C . GLU B 1 120 ? -14.453 13.609 2.65 1 97.31 120 GLU B C 1
ATOM 2332 O O . GLU B 1 120 ? -15.031 13.5 3.732 1 97.31 120 GLU B O 1
ATOM 2337 N N . GLU B 1 121 ? -14.234 12.594 1.815 1 97.38 121 GLU B N 1
ATOM 2338 C CA . GLU B 1 121 ? -14.711 11.258 2.156 1 97.38 121 GLU B CA 1
ATOM 2339 C C . GLU B 1 121 ? -13.984 10.711 3.381 1 97.38 121 GLU B C 1
ATOM 2341 O O . GLU B 1 121 ? -14.602 10.102 4.258 1 97.38 121 GLU B O 1
ATOM 2346 N N . LEU B 1 122 ? -12.711 10.945 3.424 1 97.19 122 LEU B N 1
ATOM 2347 C CA . LEU B 1 122 ? -11.93 10.469 4.559 1 97.19 122 LEU B CA 1
ATOM 2348 C C . LEU B 1 122 ? -12.383 11.141 5.852 1 97.19 122 LEU B C 1
ATOM 2350 O O . LEU B 1 122 ? -12.547 10.469 6.875 1 97.19 122 LEU B O 1
ATOM 2354 N N . GLN B 1 123 ? -12.57 12.414 5.805 1 96.88 123 GLN B N 1
ATOM 2355 C CA . GLN B 1 123 ? -13.039 13.164 6.965 1 96.88 123 GLN B CA 1
ATOM 2356 C C . GLN B 1 123 ? -14.398 12.656 7.441 1 96.88 123 GLN B C 1
ATOM 2358 O O . GLN B 1 123 ? -14.609 12.477 8.641 1 96.88 123 GLN B O 1
ATOM 2363 N N . LYS B 1 124 ? -15.289 12.477 6.551 1 96.31 124 LYS B N 1
ATOM 2364 C CA . LYS B 1 124 ? -16.625 11.961 6.879 1 96.31 124 LYS B CA 1
ATOM 2365 C C . LYS B 1 124 ? -16.516 10.609 7.586 1 96.31 124 LYS B C 1
ATOM 2367 O O . LYS B 1 124 ? -17.188 10.391 8.602 1 96.31 124 LYS B O 1
ATOM 2372 N N . ARG B 1 125 ? -15.703 9.727 7.055 1 94.81 125 ARG B N 1
ATOM 2373 C CA . ARG B 1 125 ? -15.555 8.391 7.629 1 94.81 125 ARG B CA 1
ATOM 2374 C C . ARG B 1 125 ? -14.938 8.453 9.016 1 94.81 125 ARG B C 1
ATOM 2376 O O . ARG B 1 125 ? -15.352 7.727 9.922 1 94.81 125 ARG B O 1
ATOM 2383 N N . LEU B 1 126 ? -13.898 9.258 9.164 1 93 126 LEU B N 1
ATOM 2384 C CA . LEU B 1 126 ? -13.25 9.422 10.461 1 93 126 LEU B CA 1
ATOM 2385 C C . LEU B 1 126 ? -14.234 9.953 11.5 1 93 126 LEU B C 1
ATOM 2387 O O . LEU B 1 126 ? -14.305 9.43 12.617 1 93 126 LEU B O 1
ATOM 2391 N N . THR B 1 127 ? -14.992 10.992 11.109 1 93.56 127 THR B N 1
ATOM 2392 C CA . THR B 1 127 ? -15.969 11.609 12 1 93.56 127 THR B CA 1
ATOM 2393 C C . THR B 1 127 ? -17.047 10.602 12.398 1 93.56 127 THR B C 1
ATOM 2395 O O . THR B 1 127 ? -17.391 10.492 13.578 1 93.56 127 THR B O 1
ATOM 2398 N N . PHE B 1 128 ? -17.562 9.891 11.414 1 93.19 128 PHE B N 1
ATOM 2399 C CA . PHE B 1 128 ? -18.594 8.883 11.664 1 93.19 128 PHE B CA 1
ATOM 2400 C C . PHE B 1 128 ? -18.094 7.828 12.641 1 93.19 128 PHE B C 1
ATOM 2402 O O . PHE B 1 128 ? -18.797 7.469 13.586 1 93.19 128 PHE B O 1
ATOM 2409 N N . HIS B 1 129 ? -16.875 7.324 12.312 1 88.75 129 HIS B N 1
ATOM 2410 C CA . HIS B 1 129 ? -16.312 6.301 13.188 1 88.75 129 HIS B CA 1
ATOM 2411 C C . HIS B 1 129 ? -16.125 6.832 14.609 1 88.75 129 HIS B C 1
ATOM 2413 O O . HIS B 1 129 ? -16.391 6.121 15.578 1 88.75 129 HIS B O 1
ATOM 2419 N N . PHE B 1 130 ? -15.609 8.016 14.727 1 87.44 130 PHE B N 1
ATOM 2420 C CA . PHE B 1 130 ? -15.391 8.625 16.031 1 87.44 130 PHE B CA 1
ATOM 2421 C C . PHE B 1 130 ? -16.688 8.711 16.812 1 87.44 130 PHE B C 1
ATOM 2423 O O . PHE B 1 130 ? -16.734 8.344 18 1 87.44 130 PHE B O 1
ATOM 2430 N N . HIS B 1 131 ? -17.766 9.117 16.203 1 89.44 131 HIS B N 1
ATOM 2431 C CA . HIS B 1 131 ? -19.062 9.25 16.875 1 89.44 131 HIS B CA 1
ATOM 2432 C C . HIS B 1 131 ? -19.641 7.883 17.219 1 89.44 131 HIS B C 1
ATOM 2434 O O . HIS B 1 131 ? -20.281 7.727 18.266 1 89.44 131 HIS B O 1
ATOM 2440 N N . ALA B 1 132 ? -19.312 6.969 16.375 1 86.38 132 ALA B N 1
ATOM 2441 C CA . ALA B 1 132 ? -19.859 5.629 16.578 1 86.38 132 ALA B CA 1
ATOM 2442 C C . ALA B 1 132 ? -19.125 4.902 17.703 1 86.38 132 ALA B C 1
ATOM 2444 O O . ALA B 1 132 ? -19.719 4.109 18.438 1 86.38 132 ALA B O 1
ATOM 2445 N N . THR B 1 133 ? -17.781 5.105 17.844 1 80.81 133 THR B N 1
ATOM 2446 C CA . THR B 1 133 ? -16.984 4.336 18.797 1 80.81 133 THR B CA 1
ATOM 2447 C C . THR B 1 133 ? -16.656 5.176 20.016 1 80.81 133 THR B C 1
ATOM 2449 O O . THR B 1 133 ? -16.109 4.664 21 1 80.81 133 THR B O 1
ATOM 2452 N N . LYS B 1 134 ? -17.125 6.355 20.156 1 72.06 134 LYS B N 1
ATOM 2453 C CA . LYS B 1 134 ? -16.875 7.293 21.25 1 72.06 134 LYS B CA 1
ATOM 2454 C C . LYS B 1 134 ? -15.391 7.422 21.531 1 72.06 134 LYS B C 1
ATOM 2456 O O . LYS B 1 134 ? -14.984 7.477 22.703 1 72.06 134 LYS B O 1
ATOM 2461 N N . ALA B 1 135 ? -14.477 7.508 20.703 1 61.94 135 ALA B N 1
ATOM 2462 C CA . ALA B 1 135 ? -13.094 7.957 20.688 1 61.94 135 ALA B CA 1
ATOM 2463 C C . ALA B 1 135 ? -12.18 6.957 21.391 1 61.94 135 ALA B C 1
AT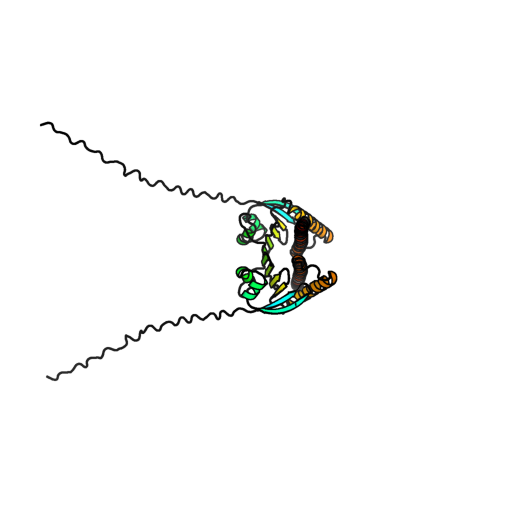OM 2465 O O . ALA B 1 135 ? -11 7.242 21.625 1 61.94 135 ALA B O 1
ATOM 2466 N N . GLN B 1 136 ? -12.719 5.84 21.859 1 56.5 136 GLN B N 1
ATOM 2467 C CA . GLN B 1 136 ? -11.953 5.07 22.844 1 56.5 136 GLN B CA 1
ATOM 2468 C C . GLN B 1 136 ? -10.633 4.59 22.25 1 56.5 136 GLN B C 1
ATOM 2470 O O . GLN B 1 136 ? -9.648 4.422 22.984 1 56.5 136 GLN B O 1
ATOM 2475 N N . VAL B 1 137 ? -10.57 4.344 21.047 1 57.72 137 VAL B N 1
ATOM 2476 C CA . VAL B 1 137 ? -9.312 3.701 20.703 1 57.72 137 VAL B CA 1
ATOM 2477 C C . VAL B 1 137 ? -8.734 4.348 19.438 1 57.72 137 VAL B C 1
ATOM 2479 O O . VAL B 1 137 ? -9.375 4.355 18.391 1 57.72 137 VAL B O 1
ATOM 2482 N N . ARG B 1 138 ? -7.699 5.266 19.734 1 60.66 138 ARG B N 1
ATOM 2483 C CA . ARG B 1 138 ? -6.84 5.676 18.641 1 60.66 138 ARG B CA 1
ATOM 2484 C C . ARG B 1 138 ? -5.984 4.508 18.141 1 60.66 138 ARG B C 1
ATOM 2486 O O . ARG B 1 138 ? -5.223 3.926 18.922 1 60.66 138 ARG B O 1
ATOM 2493 N N . ASN B 1 139 ? -6.32 4.105 17.047 1 79.19 139 ASN B N 1
ATOM 2494 C CA . ASN B 1 139 ? -5.691 2.893 16.531 1 79.19 139 ASN B CA 1
ATOM 2495 C C . ASN B 1 139 ? -5.141 3.1 15.125 1 79.19 139 ASN B C 1
ATOM 2497 O O . ASN B 1 139 ? -5.871 3.521 14.219 1 79.19 139 ASN B O 1
ATOM 2501 N N . PHE B 1 140 ? -3.855 3.01 15.094 1 84.94 140 PHE B N 1
ATOM 2502 C CA . PHE B 1 140 ? -3.158 3.082 13.82 1 84.94 140 PHE B CA 1
ATOM 2503 C C . PHE B 1 140 ? -3.871 2.244 12.766 1 84.94 140 PHE B C 1
ATOM 2505 O O . PHE B 1 140 ? -4.055 2.689 11.633 1 84.94 140 PHE B O 1
ATOM 2512 N N . PHE B 1 141 ? -4.402 1.161 13.141 1 85.56 141 PHE B N 1
ATOM 2513 C CA . PHE B 1 141 ? -4.984 0.215 12.195 1 85.56 141 PHE B CA 1
ATOM 2514 C C . PHE B 1 141 ? -6.328 0.718 11.688 1 85.56 141 PHE B C 1
ATOM 2516 O O . PHE B 1 141 ? -6.68 0.496 10.523 1 85.56 141 PHE B O 1
ATOM 2523 N N . LEU B 1 142 ? -7.023 1.333 12.594 1 83.88 142 LEU B N 1
ATOM 2524 C CA . LEU B 1 142 ? -8.305 1.888 12.164 1 83.88 142 LEU B CA 1
ATOM 2525 C C . LEU B 1 142 ? -8.094 3.002 11.141 1 83.88 142 LEU B C 1
ATOM 2527 O O . LEU B 1 142 ? -8.797 3.061 10.125 1 83.88 142 LEU B O 1
ATOM 2531 N N . GLN B 1 143 ? -7.148 3.893 11.438 1 88.94 143 GLN B N 1
ATOM 2532 C CA . GLN B 1 143 ? -6.844 4.973 10.508 1 88.94 143 GLN B CA 1
ATOM 2533 C C . GLN B 1 143 ? -6.395 4.422 9.156 1 88.94 143 GLN B C 1
ATOM 2535 O O . GLN B 1 143 ? -6.832 4.898 8.109 1 88.94 143 GLN B O 1
ATOM 2540 N N . LEU B 1 144 ? -5.57 3.359 9.234 1 91.69 144 LEU B N 1
ATOM 2541 C CA . LEU B 1 144 ? -5.086 2.709 8.023 1 91.69 144 LEU B CA 1
ATOM 2542 C C . LEU B 1 144 ? -6.238 2.094 7.234 1 91.69 144 LEU B C 1
ATOM 2544 O O . LEU B 1 144 ? -6.301 2.232 6.012 1 91.69 144 LEU B O 1
ATOM 2548 N N . TYR B 1 145 ? -7.113 1.444 7.977 1 91.19 145 TYR B N 1
ATOM 2549 C CA . TYR B 1 145 ? -8.242 0.781 7.332 1 91.19 145 TYR B CA 1
ATOM 2550 C C . TYR B 1 145 ? -9.156 1.795 6.652 1 91.19 145 TYR B C 1
ATOM 2552 O O . TYR B 1 145 ? -9.539 1.613 5.492 1 91.19 145 TYR B O 1
ATOM 2560 N N . LEU B 1 146 ? -9.508 2.826 7.34 1 92.38 146 LEU B N 1
ATOM 2561 C CA . LEU B 1 146 ? -10.383 3.852 6.781 1 92.38 146 LEU B CA 1
ATOM 2562 C C . LEU B 1 146 ? -9.719 4.539 5.594 1 92.38 146 LEU B C 1
ATOM 2564 O O . LEU B 1 146 ? -10.359 4.754 4.562 1 92.38 146 LEU B O 1
ATOM 2568 N N . PHE B 1 147 ? -8.477 4.898 5.746 1 95.88 147 PHE B N 1
ATOM 2569 C CA . PHE B 1 147 ? -7.73 5.531 4.668 1 95.88 147 PHE B CA 1
ATOM 2570 C C . PHE B 1 147 ? -7.707 4.645 3.43 1 95.88 147 PHE B C 1
ATOM 2572 O O . PHE B 1 147 ? -7.996 5.105 2.322 1 95.88 147 PHE B O 1
ATOM 2579 N N . ALA B 1 148 ? -7.344 3.348 3.613 1 95.62 148 ALA B N 1
ATOM 2580 C CA . ALA B 1 148 ? -7.234 2.4 2.508 1 95.62 148 ALA B CA 1
ATOM 2581 C C . ALA B 1 148 ? -8.578 2.217 1.807 1 95.62 148 ALA B C 1
ATOM 2583 O O . ALA B 1 148 ? -8.641 2.135 0.578 1 95.62 148 ALA B O 1
ATOM 2584 N N . HIS B 1 149 ? -9.648 2.16 2.615 1 92.69 149 HIS B N 1
ATOM 2585 C CA . HIS B 1 149 ? -10.984 2 2.053 1 92.69 149 HIS B CA 1
ATOM 2586 C C . HIS B 1 149 ? -11.359 3.186 1.169 1 92.69 149 HIS B C 1
ATOM 2588 O O . HIS B 1 149 ? -11.859 3.002 0.057 1 92.69 149 HIS B O 1
ATOM 2594 N N . VAL B 1 150 ? -11.102 4.375 1.659 1 95.56 150 VAL B N 1
ATOM 2595 C CA . VAL B 1 150 ? -11.422 5.578 0.895 1 95.56 150 VAL B CA 1
ATOM 2596 C C . VAL B 1 150 ? -10.523 5.664 -0.336 1 95.56 150 VAL B C 1
ATOM 2598 O O . VAL B 1 150 ? -10.984 6.012 -1.426 1 95.56 150 VAL B O 1
ATOM 2601 N N . LEU B 1 151 ? -9.266 5.312 -0.16 1 95.94 151 LEU B N 1
ATOM 2602 C CA . LEU B 1 151 ? -8.297 5.359 -1.252 1 95.94 151 LEU B CA 1
ATOM 2603 C C . LEU B 1 151 ? -8.711 4.418 -2.381 1 95.94 151 LEU B C 1
ATOM 2605 O O . LEU B 1 151 ? -8.6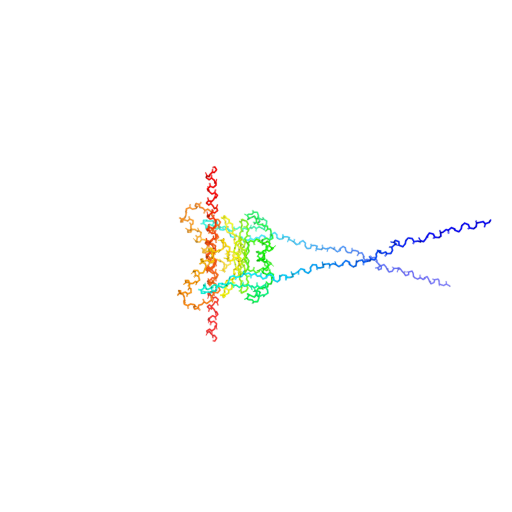8 4.801 -3.553 1 95.94 151 LEU B O 1
ATOM 2609 N N . LEU B 1 152 ? -9.062 3.186 -2.053 1 93.25 152 LEU B N 1
ATOM 2610 C CA . LEU B 1 152 ? -9.461 2.197 -3.053 1 93.25 152 LEU B CA 1
ATOM 2611 C C . LEU B 1 152 ? -10.719 2.641 -3.785 1 93.25 152 LEU B C 1
ATOM 2613 O O . LEU B 1 152 ? -10.836 2.461 -5 1 93.25 152 LEU B O 1
ATOM 2617 N N . PHE B 1 153 ? -11.648 3.225 -3.045 1 90.88 153 PHE B N 1
ATOM 2618 C CA . PHE B 1 153 ? -12.859 3.764 -3.645 1 90.88 153 PHE B CA 1
ATOM 2619 C C . PHE B 1 153 ? -12.531 4.906 -4.602 1 90.88 153 PHE B C 1
ATOM 2621 O O . PHE B 1 153 ? -13.086 4.977 -5.699 1 90.88 153 PHE B O 1
ATOM 2628 N N . TYR B 1 154 ? -11.664 5.719 -4.164 1 91.69 154 TYR B N 1
ATOM 2629 C CA . TYR B 1 154 ? -11.242 6.848 -4.984 1 91.69 154 TYR B CA 1
ATOM 2630 C C . TYR B 1 154 ? -10.562 6.371 -6.262 1 91.69 154 TYR B C 1
ATOM 2632 O O . TYR B 1 154 ? -10.828 6.898 -7.344 1 91.69 154 TYR B O 1
ATOM 2640 N N . ILE B 1 155 ? -9.68 5.43 -6.199 1 89.88 155 ILE B N 1
ATOM 2641 C CA . ILE B 1 155 ? -8.984 4.875 -7.355 1 89.88 155 ILE B CA 1
ATOM 2642 C C . ILE B 1 155 ? -10 4.266 -8.32 1 89.88 155 ILE B C 1
ATOM 2644 O O . ILE B 1 155 ? -9.891 4.438 -9.539 1 89.88 155 ILE B O 1
ATOM 2648 N N . PHE B 1 156 ? -11.008 3.631 -7.805 1 86.19 156 PHE B N 1
ATOM 2649 C CA . PHE B 1 156 ? -12.07 3.029 -8.594 1 86.19 156 PHE B CA 1
ATOM 2650 C C . PHE B 1 156 ? -12.852 4.098 -9.359 1 86.19 156 PHE B C 1
ATOM 2652 O O . PHE B 1 156 ? -13.133 3.938 -10.547 1 86.19 156 PHE B O 1
ATOM 2659 N N . LEU B 1 157 ? -13.117 5.199 -8.711 1 86.06 157 LEU B N 1
ATOM 2660 C CA . LEU B 1 157 ? -13.883 6.285 -9.312 1 86.06 157 LEU B CA 1
ATOM 2661 C C . LEU B 1 157 ? -13.094 6.938 -10.445 1 86.06 157 LEU B C 1
ATOM 2663 O O . LEU B 1 157 ? -13.656 7.234 -11.5 1 86.06 157 LEU B O 1
ATOM 2667 N N . ILE B 1 158 ? -11.875 7.145 -10.188 1 83.5 158 ILE B N 1
ATOM 2668 C CA . ILE B 1 158 ? -11.023 7.785 -11.18 1 83.5 158 ILE B CA 1
ATOM 2669 C C . ILE B 1 158 ? -10.891 6.887 -12.406 1 83.5 158 ILE B C 1
ATOM 2671 O O . ILE B 1 158 ? -10.93 7.367 -13.539 1 83.5 158 ILE B O 1
ATOM 2675 N N . ARG B 1 159 ? -10.742 5.648 -12.188 1 78.75 159 ARG B N 1
ATOM 2676 C CA . ARG B 1 159 ? -10.562 4.703 -13.289 1 78.75 159 ARG B CA 1
ATOM 2677 C C . ARG B 1 159 ? -11.859 4.527 -14.07 1 78.75 159 ARG B C 1
ATOM 2679 O O . ARG B 1 159 ? -11.844 4.383 -15.289 1 78.75 159 ARG B O 1
ATOM 2686 N N . GLN B 1 160 ? -12.969 4.469 -13.422 1 76.56 160 GLN B N 1
ATOM 2687 C CA . GLN B 1 160 ? -14.258 4.402 -14.094 1 76.56 160 GLN B CA 1
ATOM 2688 C C . GLN B 1 160 ? -14.461 5.605 -15.016 1 76.56 160 GLN B C 1
ATOM 2690 O O . GLN B 1 160 ? -14.984 5.469 -16.125 1 76.56 160 GLN B O 1
ATOM 2695 N N . LYS B 1 161 ? -14.055 6.723 -14.5 1 74.88 161 LYS B N 1
ATOM 2696 C CA . LYS B 1 161 ? -14.164 7.934 -15.312 1 74.88 161 LYS B CA 1
ATOM 2697 C C . LYS B 1 161 ? -13.258 7.863 -16.531 1 74.88 161 LYS B C 1
ATOM 2699 O O . LYS B 1 161 ? -13.641 8.281 -17.625 1 74.88 161 LYS B O 1
ATOM 2704 N N . HIS B 1 162 ? -12.133 7.352 -16.328 1 65.88 162 HIS B N 1
ATOM 2705 C CA . HIS B 1 162 ? -11.211 7.199 -17.453 1 65.88 162 HIS B CA 1
ATOM 2706 C C . HIS B 1 162 ? -11.695 6.133 -18.438 1 65.88 162 HIS B C 1
ATOM 2708 O O . HIS B 1 162 ? -11.516 6.27 -19.641 1 65.88 162 HIS B O 1
ATOM 2714 N N . TRP B 1 163 ? -12.203 5.125 -17.797 1 61.62 163 TRP B N 1
ATOM 2715 C CA . TRP B 1 163 ? -12.766 4.098 -18.656 1 61.62 163 TRP B CA 1
ATOM 2716 C C . TRP B 1 163 ? -13.953 4.641 -19.453 1 61.62 163 TRP B C 1
ATOM 2718 O O . TRP B 1 163 ? -14.102 4.348 -20.641 1 61.62 163 TRP B O 1
ATOM 2728 N N . SER B 1 164 ? -14.805 5.273 -18.75 1 58.19 164 SER B N 1
ATOM 2729 C CA . SER B 1 164 ? -15.938 5.844 -19.469 1 58.19 164 SER B CA 1
ATOM 2730 C C . SER B 1 164 ? -15.477 6.773 -20.578 1 58.19 164 SER B C 1
ATOM 2732 O O . SER B 1 164 ? -16.062 6.781 -21.672 1 58.19 164 SER B O 1
ATOM 2734 N N . LYS B 1 165 ? -14.461 7.422 -20.281 1 58.47 165 LYS B N 1
ATOM 2735 C CA . LYS B 1 165 ? -13.977 8.328 -21.312 1 58.47 165 LYS B CA 1
ATOM 2736 C C . LYS B 1 165 ? -13.414 7.559 -22.5 1 58.47 165 LYS B C 1
ATOM 2738 O O . LYS B 1 165 ? -13.625 7.941 -23.656 1 58.47 165 LYS B O 1
ATOM 2743 N N . ARG B 1 166 ? -12.781 6.551 -22.156 1 54.22 166 ARG B N 1
ATOM 2744 C CA . ARG B 1 166 ? -12.227 5.738 -23.234 1 54.22 166 ARG B CA 1
ATOM 2745 C C . ARG B 1 166 ? -13.328 5.039 -24.016 1 54.22 166 ARG B C 1
ATOM 2747 O O . ARG B 1 166 ? -13.234 4.895 -25.25 1 54.22 166 ARG B O 1
ATOM 2754 N N . LEU B 1 167 ? -14.234 4.473 -23.25 1 54.84 167 LEU B N 1
ATOM 2755 C CA . LEU B 1 167 ? -15.375 3.863 -23.922 1 54.84 167 LEU B CA 1
ATOM 2756 C C . LEU B 1 167 ? -16.125 4.887 -24.766 1 54.84 167 LEU B C 1
ATOM 2758 O O . LEU B 1 167 ? -16.547 4.582 -25.891 1 54.84 167 LEU B O 1
ATOM 2762 N N . ILE B 1 168 ? -16.25 5.941 -24.234 1 54.22 168 ILE B N 1
ATOM 2763 C CA . ILE B 1 16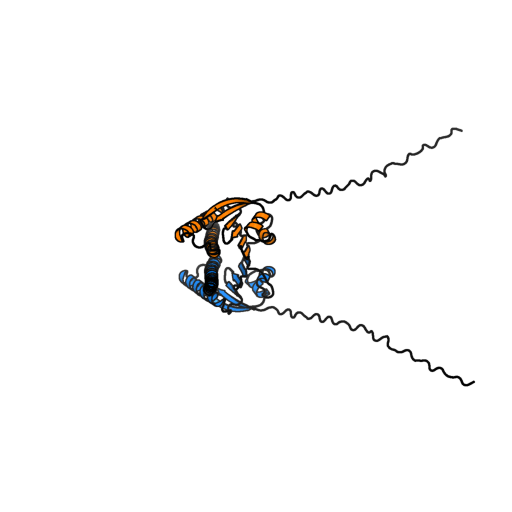8 ? -16.922 6.977 -25.016 1 54.22 168 ILE B CA 1
ATOM 2764 C C . ILE B 1 168 ? -16.078 7.324 -26.234 1 54.22 168 ILE B C 1
ATOM 2766 O O . ILE B 1 168 ? -16.609 7.496 -27.328 1 54.22 168 ILE B O 1
ATOM 2770 N N . GLN B 1 169 ? -14.82 7.434 -26 1 52.19 169 GLN B N 1
ATOM 2771 C CA . GLN B 1 169 ? -14.008 7.738 -27.172 1 52.19 169 GLN B CA 1
ATOM 2772 C C . GLN B 1 169 ? -14.125 6.637 -28.234 1 52.19 169 GLN B C 1
ATOM 2774 O O . GLN B 1 169 ? -14.086 6.91 -29.422 1 52.19 169 GLN B O 1
ATOM 2779 N N . HIS B 1 170 ? -14.188 5.492 -27.75 1 52.03 170 HIS B N 1
ATOM 2780 C CA . HIS B 1 170 ? -14.383 4.406 -28.703 1 52.03 170 HIS B CA 1
ATOM 2781 C C . HIS B 1 170 ? -15.758 4.48 -29.359 1 52.03 170 HIS B C 1
ATOM 2783 O O . HIS B 1 170 ? -15.906 4.121 -30.531 1 52.03 170 HIS B O 1
ATOM 2789 N N . TRP B 1 171 ? -16.625 4.883 -28.562 1 50.62 171 TRP B N 1
ATOM 2790 C CA . TRP B 1 171 ? -17.969 4.957 -29.125 1 50.62 171 TRP B CA 1
ATOM 2791 C C . TRP B 1 171 ? -18.094 6.168 -30.047 1 50.62 171 TRP B C 1
ATOM 2793 O O . TRP B 1 171 ? -18.859 6.137 -31.016 1 50.62 171 TRP B O 1
ATOM 2803 N N . ILE B 1 172 ? -17.344 7.055 -29.75 1 52.03 172 ILE B N 1
ATOM 2804 C CA . ILE B 1 172 ? -17.438 8.234 -30.609 1 52.03 172 ILE B CA 1
ATOM 2805 C C . ILE B 1 172 ? -16.562 8.039 -31.844 1 52.03 172 ILE B C 1
ATOM 2807 O O . ILE B 1 172 ? -16.906 8.531 -32.938 1 52.03 172 ILE B O 1
ATOM 2811 N N . SER B 1 173 ? -15.672 7.145 -31.781 1 42.56 173 SER B N 1
ATOM 2812 C CA . SER B 1 173 ? -14.961 6.953 -33.031 1 42.56 173 SER B CA 1
ATOM 2813 C C . SER B 1 173 ? -15.688 5.965 -33.938 1 42.56 173 SER B C 1
ATOM 2815 O O . SER B 1 173 ? -16.234 4.969 -33.469 1 42.56 173 SER B O 1
#